Protein AF-A0A8E0RP07-F1 (afdb_monomer)

Solvent-accessible surface area (backbone atoms only — not comparable to full-atom values): 17318 Å² total; per-residue (Å²): 134,83,79,81,79,64,80,89,50,64,39,56,39,34,34,35,39,44,84,48,43,79,48,78,49,79,38,51,42,80,39,36,42,42,57,59,46,51,55,50,31,59,78,57,59,37,78,67,57,87,32,4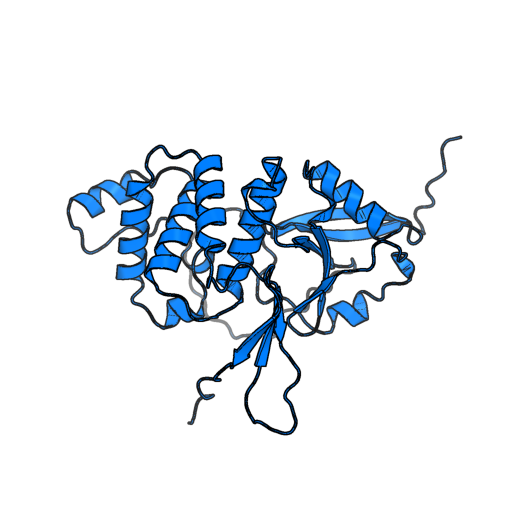3,45,47,22,38,48,37,66,87,26,77,48,71,60,60,47,89,40,39,49,69,77,56,62,56,63,69,43,49,72,46,35,76,76,97,65,80,88,71,54,94,74,90,75,93,76,79,94,73,92,77,94,74,77,94,70,75,79,76,80,81,79,69,95,52,48,70,37,31,46,40,81,67,55,75,71,64,75,91,74,52,83,52,68,44,41,46,51,42,51,37,32,44,37,52,51,34,58,47,64,64,80,65,91,70,62,68,67,58,50,33,53,43,33,18,26,47,42,25,37,76,69,36,62,63,58,67,86,49,50,56,44,57,77,71,64,49,89,74,74,75,87,85,70,68,61,79,81,59,42,26,70,71,57,66,75,75,50,64,64,70,59,52,52,51,54,22,49,55,52,23,52,74,44,58,86,50,51,37,72,57,24,42,51,52,33,43,57,57,46,55,37,91,89,46,87,30,54,50,50,70,37,75,47,82,69,48,100,70,61,101,54,47,40,31,42,32,48,36,77,91,45,81,44,81,42,80,48,81,77,76,73,78,86,81,128

InterPro domains:
  IPR000299 FERM domain [PS50057] (11-287)
  IPR014352 FERM/acyl-CoA-binding protein superfamily [G3DSA:1.20.80.10] (127-243)
  IPR018979 FERM, N-terminal [PF09379] (17-73)
  IPR019748 FERM central domain [PF00373] (132-253)
  IPR019748 FERM central domain [cd14473] (141-243)
  IPR019749 Band 4.1 domain [SM00295] (7-253)
  IPR029071 Ubiquitin-like domain superfamily [SSF54236] (11-128)
  IPR035963 FERM superfamily, second domain [SSF47031] (130-242)
  IPR047145 FERM domain-containing protein 6-like [PTHR13429] (13-281)

Organism: NCBI:txid27845

Mean predicted aligned error: 9.92 Å

Sequence (287 aa):
MVAHRDPSNEYKIRIILPSREQLTLSYQNTSLVEDVFHETCELLNIGDRELFGLAVYSDDSFLFLNPSEKIMRIDFKVLALTGRPRWPCSGLRISLLNSSRTDRNPKSQSTFKFDEPLVYFRLRFYVPIHCLRDHSTKFAYYCQLRTNVLEYNLFCPVELYVQLAALGLQADMGNAPAMCVQPLQQGSEILPVYFNVSAYFPPKLLAEVDLSELVRMTLTSHVALHNMVSQVAVFWYIRTAMKKGSNFNMHLYSLPRLKQPRFAVWLGVTPDGLLVHQVNETAEFVS

Structure (mmCIF, N/CA/C/O backbone):
data_AF-A0A8E0RP07-F1
#
_entry.id   AF-A0A8E0RP07-F1
#
loop_
_atom_site.group_PDB
_atom_site.id
_atom_site.type_symbol
_atom_site.label_atom_id
_atom_site.label_alt_id
_atom_site.label_comp_id
_atom_site.label_asym_id
_atom_site.label_entity_id
_atom_site.label_seq_id
_atom_site.pdbx_PDB_ins_code
_atom_site.Cartn_x
_atom_site.Cartn_y
_atom_site.Cartn_z
_atom_site.occupancy
_atom_site.B_iso_or_equiv
_atom_site.auth_seq_id
_atom_site.auth_comp_id
_atom_site.auth_asym_id
_atom_site.auth_atom_id
_atom_site.pdbx_PDB_model_num
ATOM 1 N N . MET A 1 1 ? -2.204 19.049 40.518 1.00 33.69 1 MET A N 1
ATOM 2 C CA . MET A 1 1 ? -2.301 17.663 41.021 1.00 33.69 1 MET A CA 1
ATOM 3 C C . MET A 1 1 ? -1.644 16.759 39.998 1.00 33.69 1 MET A C 1
ATOM 5 O O . MET A 1 1 ? -2.170 16.617 38.905 1.00 33.69 1 MET A O 1
ATOM 9 N N . VAL A 1 2 ? -0.452 16.253 40.306 1.00 36.00 2 VAL A N 1
ATOM 10 C CA . VAL A 1 2 ? 0.242 15.283 39.454 1.00 36.00 2 VAL A CA 1
ATOM 11 C C . VAL A 1 2 ? -0.463 13.949 39.667 1.00 36.00 2 VAL A C 1
ATOM 13 O O . VAL A 1 2 ? -0.475 13.440 40.785 1.00 36.00 2 VAL A O 1
ATOM 16 N N . ALA A 1 3 ? -1.133 13.436 38.636 1.00 40.84 3 ALA A N 1
ATOM 17 C CA . ALA A 1 3 ? -1.761 12.126 38.700 1.00 40.84 3 ALA A CA 1
ATOM 18 C C . ALA A 1 3 ? -0.664 11.075 38.920 1.00 40.84 3 ALA A C 1
ATOM 20 O O . ALA A 1 3 ? 0.204 10.886 38.066 1.00 40.84 3 ALA A O 1
ATOM 21 N N . HIS A 1 4 ? -0.684 10.426 40.085 1.00 40.62 4 HIS A N 1
ATOM 22 C CA . HIS A 1 4 ? 0.128 9.246 40.350 1.00 40.62 4 HIS A CA 1
ATOM 23 C C . HIS A 1 4 ? -0.234 8.178 39.308 1.00 40.62 4 HIS A C 1
ATOM 25 O O . HIS A 1 4 ? -1.358 7.678 39.293 1.00 40.62 4 HIS A O 1
ATOM 31 N N . ARG A 1 5 ? 0.700 7.861 38.403 1.00 45.50 5 ARG A N 1
ATOM 32 C CA . ARG A 1 5 ? 0.583 6.701 37.513 1.00 45.50 5 ARG A CA 1
ATOM 33 C C . ARG A 1 5 ? 0.828 5.459 38.359 1.00 45.50 5 ARG A C 1
ATOM 35 O O . ARG A 1 5 ? 1.954 5.234 38.789 1.00 45.50 5 ARG A O 1
ATOM 42 N N . ASP A 1 6 ? -0.228 4.702 38.628 1.00 47.47 6 ASP A N 1
ATOM 43 C CA . ASP A 1 6 ? -0.125 3.377 39.229 1.00 47.47 6 ASP A CA 1
ATOM 44 C C . ASP A 1 6 ? 0.445 2.412 38.165 1.00 47.47 6 ASP A C 1
ATOM 46 O O . ASP A 1 6 ? -0.207 2.191 37.139 1.00 47.47 6 ASP A O 1
ATOM 50 N N . PRO A 1 7 ? 1.670 1.879 38.334 1.00 57.09 7 PRO A N 1
ATOM 51 C CA . PRO A 1 7 ? 2.330 1.048 37.323 1.00 57.09 7 PRO A CA 1
ATOM 52 C C . PRO A 1 7 ? 1.644 -0.313 37.117 1.00 57.09 7 PRO A C 1
ATOM 54 O O . PRO A 1 7 ? 1.973 -1.034 36.180 1.00 57.09 7 PRO A O 1
ATOM 57 N N . SER A 1 8 ? 0.678 -0.672 37.968 1.00 59.91 8 SER A N 1
ATOM 58 C CA . SER A 1 8 ? -0.072 -1.930 37.887 1.00 59.91 8 SER A CA 1
ATOM 59 C C . SER A 1 8 ? -1.137 -1.964 36.780 1.00 59.91 8 SER A C 1
ATOM 61 O O . SER A 1 8 ? -1.649 -3.038 36.466 1.00 59.91 8 SER A O 1
ATOM 63 N N . ASN A 1 9 ? -1.451 -0.817 36.164 1.00 67.00 9 ASN A N 1
ATOM 64 C CA . ASN A 1 9 ? -2.538 -0.682 35.188 1.00 67.00 9 ASN A CA 1
ATOM 65 C C . ASN A 1 9 ? -2.073 -0.205 33.795 1.00 67.00 9 ASN A C 1
ATOM 67 O O . ASN A 1 9 ? -2.884 0.240 32.976 1.00 67.00 9 ASN A O 1
ATOM 71 N N . GLU A 1 10 ? -0.762 -0.269 33.548 1.00 80.44 10 GLU A N 1
ATOM 72 C CA . GLU A 1 10 ? -0.129 0.091 32.281 1.00 80.44 10 GLU A CA 1
ATOM 73 C C . GLU A 1 10 ? -0.233 -1.066 31.277 1.00 80.44 10 GLU A C 1
ATOM 75 O O . GLU A 1 10 ? 0.147 -2.205 31.547 1.00 80.44 10 GLU A O 1
ATOM 80 N N . TYR A 1 11 ? -0.758 -0.763 30.096 1.00 84.00 11 TYR A N 1
ATOM 81 C CA . TYR A 1 11 ? -1.022 -1.695 29.016 1.00 84.00 11 TYR A CA 1
ATOM 82 C C . TYR A 1 11 ? -0.236 -1.267 27.778 1.00 84.00 11 TYR A C 1
ATOM 84 O O . TYR A 1 11 ? -0.501 -0.217 27.188 1.00 84.00 11 TYR A O 1
ATOM 92 N N . LYS A 1 12 ? 0.762 -2.067 27.398 1.00 90.00 12 LYS A N 1
ATOM 93 C CA . LYS A 1 12 ? 1.624 -1.795 26.243 1.00 90.00 12 LYS A CA 1
ATOM 94 C C . LYS A 1 12 ? 1.002 -2.346 24.975 1.00 90.00 12 LYS A C 1
ATOM 96 O O . LYS A 1 12 ? 0.665 -3.524 24.922 1.00 90.00 12 LYS A O 1
ATOM 101 N N . ILE A 1 13 ? 0.892 -1.511 23.951 1.00 90.94 13 ILE A N 1
ATOM 102 C CA . ILE A 1 13 ? 0.341 -1.877 22.649 1.00 90.94 13 ILE A CA 1
ATOM 103 C C . ILE A 1 13 ? 1.412 -1.660 21.596 1.00 90.94 13 ILE A C 1
ATOM 105 O O . ILE A 1 13 ? 2.022 -0.593 21.516 1.00 90.94 13 ILE A O 1
ATOM 109 N N . ARG A 1 14 ? 1.609 -2.673 20.758 1.00 92.88 14 ARG A N 1
ATOM 110 C CA . ARG A 1 14 ? 2.478 -2.594 19.594 1.00 92.88 14 ARG A CA 1
ATOM 111 C C . ARG A 1 14 ? 1.662 -2.293 18.354 1.00 92.88 14 ARG A C 1
ATOM 113 O O . ARG A 1 14 ? 0.689 -2.977 18.056 1.00 92.88 14 ARG A O 1
ATOM 120 N N . ILE A 1 15 ? 2.103 -1.295 17.611 1.00 94.88 15 ILE A N 1
ATOM 121 C CA . ILE A 1 15 ? 1.443 -0.760 16.433 1.00 94.88 15 ILE A CA 1
ATOM 122 C C . ILE A 1 15 ? 2.373 -0.979 15.244 1.00 94.88 15 ILE A C 1
ATOM 124 O O . ILE A 1 15 ? 3.496 -0.476 15.216 1.00 94.88 15 ILE A O 1
ATOM 128 N N . ILE A 1 16 ? 1.913 -1.744 14.259 1.00 95.00 16 ILE A N 1
ATOM 129 C CA . ILE A 1 16 ? 2.574 -1.850 12.959 1.00 95.00 16 ILE A CA 1
ATOM 130 C C . ILE A 1 16 ? 2.101 -0.689 12.095 1.00 95.00 16 ILE A C 1
ATOM 132 O O . ILE A 1 16 ? 0.909 -0.564 11.807 1.00 95.00 16 ILE A O 1
ATOM 136 N N . LEU A 1 17 ? 3.041 0.154 11.689 1.00 95.50 17 LEU A N 1
ATOM 137 C CA . LEU A 1 17 ? 2.797 1.313 10.842 1.00 95.50 17 LEU A CA 1
ATOM 138 C C . LEU A 1 17 ? 2.637 0.892 9.371 1.00 95.50 17 LEU A C 1
ATOM 140 O O . LEU A 1 17 ? 3.110 -0.184 8.989 1.00 95.50 17 LEU A O 1
ATOM 144 N N . PRO A 1 18 ? 2.054 1.738 8.498 1.00 92.94 18 PRO A N 1
ATOM 145 C CA . PRO A 1 18 ? 1.975 1.452 7.065 1.00 92.94 18 PRO A CA 1
ATOM 146 C C . PRO A 1 18 ? 3.350 1.176 6.439 1.00 92.94 18 PRO A C 1
ATOM 148 O O . PRO A 1 18 ? 3.468 0.300 5.586 1.00 92.94 18 PRO A O 1
ATOM 151 N N . SER A 1 19 ? 4.401 1.863 6.909 1.00 89.94 19 SER A N 1
ATOM 152 C CA . SER A 1 19 ? 5.805 1.656 6.508 1.00 89.94 19 SER A CA 1
ATOM 153 C C . SER A 1 19 ? 6.381 0.291 6.914 1.00 89.94 19 SER A C 1
ATOM 155 O O . SER A 1 19 ? 7.499 -0.036 6.525 1.00 89.94 19 SER A O 1
ATOM 157 N N . ARG A 1 20 ? 5.629 -0.518 7.677 1.00 87.94 20 ARG A N 1
ATOM 158 C CA . ARG A 1 20 ? 6.046 -1.766 8.347 1.00 87.94 20 ARG A CA 1
ATOM 159 C C . ARG A 1 20 ? 7.022 -1.570 9.507 1.00 87.94 20 ARG A C 1
ATOM 161 O O . ARG A 1 20 ? 7.516 -2.548 10.069 1.00 87.94 20 ARG A O 1
ATOM 168 N N . GLU A 1 21 ? 7.273 -0.327 9.893 1.00 90.88 21 GLU A N 1
ATOM 169 C CA . GLU A 1 21 ? 7.950 -0.008 11.144 1.00 90.88 21 GLU A CA 1
ATOM 170 C C . GLU A 1 21 ? 7.035 -0.299 12.337 1.00 90.88 21 GLU A C 1
ATOM 172 O O . GLU A 1 21 ? 5.814 -0.426 12.200 1.00 90.88 21 GLU A O 1
ATOM 177 N N . GLN A 1 22 ? 7.638 -0.442 13.513 1.00 92.12 22 GLN A N 1
ATOM 178 C CA . GLN A 1 22 ? 6.922 -0.763 14.741 1.00 92.12 22 GLN A CA 1
ATOM 179 C C . GLN A 1 22 ? 7.019 0.400 15.714 1.00 92.12 22 GLN A C 1
ATOM 181 O O . GLN A 1 22 ? 8.098 0.948 15.932 1.00 92.12 22 GLN A O 1
ATOM 186 N N . LEU A 1 23 ? 5.892 0.718 16.332 1.00 93.19 23 LEU A N 1
ATOM 187 C CA . LEU A 1 23 ? 5.775 1.696 17.397 1.00 93.19 23 LEU A CA 1
ATOM 188 C C . LEU A 1 23 ? 5.142 1.003 18.606 1.00 93.19 23 LEU A C 1
ATOM 190 O O . LEU A 1 23 ? 4.099 0.372 18.468 1.00 93.19 23 LEU A O 1
ATOM 194 N N . THR A 1 24 ? 5.758 1.098 19.781 1.00 93.88 24 THR A N 1
ATOM 195 C CA . THR A 1 24 ? 5.176 0.568 21.024 1.00 93.88 24 THR A CA 1
ATOM 196 C C . THR A 1 24 ? 4.830 1.730 21.935 1.00 93.88 24 THR A C 1
ATOM 198 O O . THR A 1 24 ? 5.702 2.532 22.264 1.00 93.88 24 THR A O 1
ATOM 201 N N . LEU A 1 25 ? 3.567 1.804 22.345 1.00 92.94 25 LEU A N 1
ATOM 202 C CA . LEU A 1 25 ? 3.028 2.862 23.195 1.00 92.94 25 LEU A CA 1
ATOM 203 C C . LEU A 1 25 ? 2.386 2.252 24.445 1.00 92.94 25 LEU A C 1
ATOM 205 O O . LEU A 1 25 ? 1.903 1.117 24.422 1.00 92.94 25 LEU A O 1
ATOM 209 N N . SER A 1 26 ? 2.401 3.007 25.540 1.00 92.25 26 SER A N 1
ATOM 210 C CA . SER A 1 26 ? 1.878 2.589 26.842 1.00 92.25 26 SER A CA 1
ATOM 211 C C . SER A 1 26 ? 0.622 3.373 27.195 1.00 92.25 26 SER A C 1
ATOM 213 O O . SER A 1 26 ? 0.659 4.600 27.268 1.00 92.25 26 SER A O 1
ATOM 215 N N . TYR A 1 27 ? -0.460 2.663 27.503 1.00 90.31 27 TYR A N 1
ATOM 216 C CA . TYR A 1 27 ? -1.757 3.248 27.842 1.00 90.31 27 TYR A CA 1
ATOM 217 C C . TYR A 1 27 ? -2.301 2.717 29.157 1.00 90.31 27 TYR A C 1
ATOM 219 O O . TYR A 1 27 ? -1.818 1.726 29.695 1.00 90.31 27 TYR A O 1
ATOM 227 N N . GLN A 1 28 ? -3.342 3.358 29.677 1.00 88.31 28 GLN A N 1
ATOM 228 C CA . GLN A 1 28 ? -4.154 2.74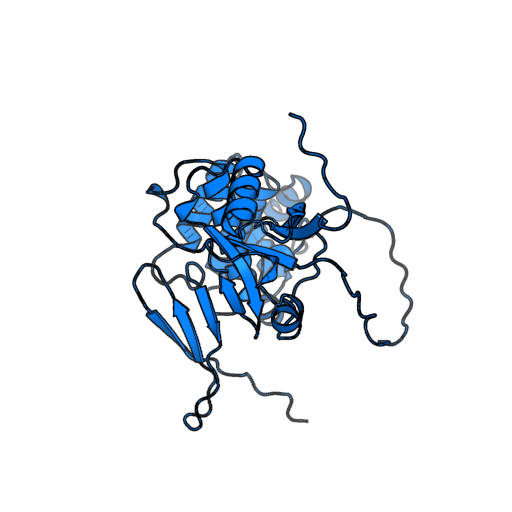3 30.721 1.00 88.31 28 GLN A CA 1
ATOM 229 C C . GLN A 1 28 ? -5.099 1.730 30.074 1.00 88.31 28 GLN A C 1
ATOM 231 O O . GLN A 1 28 ? -5.586 1.942 28.965 1.00 88.31 28 GLN A O 1
ATOM 236 N N . ASN A 1 29 ? -5.426 0.644 30.770 1.00 83.50 29 ASN A N 1
ATOM 237 C CA . ASN A 1 29 ? -6.387 -0.339 30.252 1.00 83.50 29 ASN A CA 1
ATOM 238 C C . ASN A 1 29 ? -7.792 0.255 29.972 1.00 83.50 29 ASN A C 1
ATOM 240 O O . ASN A 1 29 ? -8.546 -0.277 29.155 1.00 83.50 29 ASN A O 1
ATOM 244 N N . THR A 1 30 ? -8.135 1.371 30.621 1.00 88.38 30 THR A N 1
ATOM 245 C CA . THR A 1 30 ? -9.380 2.126 30.436 1.00 88.38 30 THR A CA 1
ATOM 246 C C . THR A 1 30 ? -9.367 3.078 29.245 1.00 88.38 30 THR A C 1
ATOM 248 O O . THR A 1 30 ? -10.436 3.598 28.920 1.00 88.38 30 THR A O 1
ATOM 251 N N . SER A 1 31 ? -8.205 3.329 28.631 1.00 93.19 31 SER A N 1
ATOM 252 C CA . SER A 1 31 ? -8.085 4.195 27.455 1.00 93.19 31 SER A CA 1
ATOM 253 C C . SER A 1 31 ? -8.880 3.632 26.276 1.00 93.19 31 SER A C 1
ATOM 255 O O . SER A 1 31 ? -9.111 2.419 26.172 1.00 93.19 31 SER A O 1
ATOM 257 N N . LEU A 1 32 ? -9.335 4.528 25.407 1.00 95.12 32 LEU A N 1
ATOM 258 C CA . LEU A 1 32 ? -10.077 4.184 24.203 1.00 95.12 32 LEU A CA 1
ATOM 259 C C . LEU A 1 32 ? -9.118 3.822 23.070 1.00 95.12 32 LEU A C 1
ATOM 261 O O . LEU A 1 32 ? -7.972 4.270 23.029 1.00 95.12 32 LEU A O 1
ATOM 265 N N . VAL A 1 33 ? -9.604 3.040 22.109 1.00 95.19 33 VAL A N 1
ATOM 266 C CA . VAL A 1 33 ? -8.883 2.789 20.851 1.00 95.19 33 VAL A CA 1
ATOM 267 C C . VAL A 1 33 ? -8.590 4.100 20.117 1.00 95.19 33 VAL A C 1
ATOM 269 O O . VAL A 1 33 ? -7.522 4.248 19.526 1.00 95.19 33 VAL A O 1
ATOM 272 N N . GLU A 1 34 ? -9.520 5.054 20.169 1.00 96.31 34 GLU A N 1
ATOM 273 C CA . GLU A 1 34 ? -9.362 6.383 19.575 1.00 96.31 34 GLU A CA 1
ATOM 274 C C . GLU A 1 34 ? -8.182 7.167 20.167 1.00 96.31 34 GLU A C 1
ATOM 276 O O . GLU A 1 34 ? -7.469 7.830 19.417 1.00 96.31 34 GLU A O 1
ATOM 281 N N . ASP A 1 35 ? -7.908 7.031 21.469 1.00 95.81 35 ASP A N 1
ATOM 282 C CA . ASP A 1 35 ? -6.773 7.700 22.119 1.00 95.81 35 ASP A CA 1
ATOM 283 C C . ASP A 1 35 ? -5.443 7.200 21.532 1.00 95.81 35 ASP A C 1
ATOM 285 O O . ASP A 1 35 ? -4.589 7.990 21.125 1.00 95.81 35 ASP A O 1
ATOM 289 N N . VAL A 1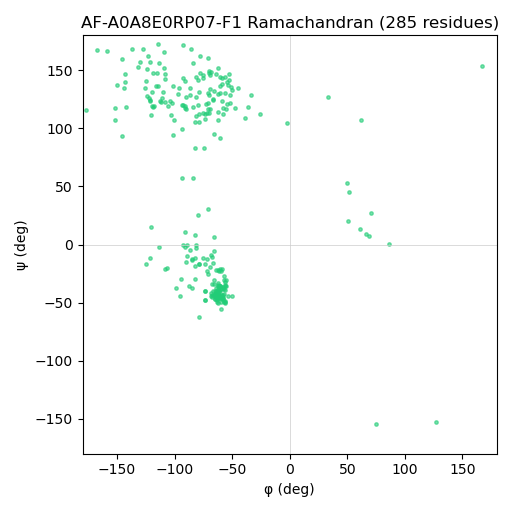 36 ? -5.309 5.872 21.410 1.00 95.56 36 VAL A N 1
ATOM 290 C CA . VAL A 1 36 ? -4.141 5.212 20.801 1.00 95.56 36 VAL A CA 1
ATOM 291 C C . VAL A 1 36 ? -3.965 5.653 19.351 1.00 95.56 36 VAL A C 1
ATOM 293 O O . VAL A 1 36 ? -2.857 5.924 18.881 1.00 95.56 36 VAL A O 1
ATOM 296 N N . PHE A 1 37 ? -5.077 5.722 18.624 1.00 97.19 37 PHE A N 1
ATOM 297 C CA . PHE A 1 37 ? -5.093 6.121 17.228 1.00 97.19 37 PHE A CA 1
ATOM 298 C C . PHE A 1 37 ? -4.659 7.581 17.038 1.00 97.19 37 PHE A C 1
ATOM 300 O O . PHE A 1 37 ? -3.809 7.853 16.191 1.00 97.19 37 PHE A O 1
ATOM 307 N N . HIS A 1 38 ? -5.189 8.509 17.837 1.00 97.19 38 HIS A N 1
ATOM 308 C CA . HIS A 1 38 ? -4.863 9.930 17.745 1.00 97.19 38 HIS A CA 1
ATOM 309 C C . HIS A 1 38 ? -3.400 10.222 18.065 1.00 97.19 38 HIS A C 1
ATOM 311 O O . HIS A 1 38 ? -2.759 10.937 17.294 1.00 97.19 38 HIS A O 1
ATOM 317 N N . GLU A 1 39 ? -2.849 9.623 19.122 1.00 96.94 39 GLU A N 1
ATOM 318 C CA . GLU A 1 39 ? -1.424 9.767 19.438 1.00 96.94 39 GLU A CA 1
ATOM 319 C C . GLU A 1 39 ? -0.549 9.211 18.306 1.00 96.94 39 GLU A C 1
ATOM 321 O O . GLU A 1 39 ? 0.428 9.839 17.899 1.00 96.94 39 GLU A O 1
ATOM 326 N N . THR A 1 40 ? -0.944 8.081 17.709 1.00 96.75 40 THR A N 1
ATOM 327 C CA . THR A 1 40 ? -0.242 7.532 16.539 1.00 96.75 40 THR A CA 1
ATOM 328 C C . THR A 1 40 ? -0.282 8.500 15.351 1.00 96.75 40 THR A C 1
ATOM 330 O O . THR A 1 40 ? 0.749 8.742 14.728 1.00 96.75 40 THR A O 1
ATOM 333 N N . CYS A 1 41 ? -1.436 9.100 15.036 1.00 97.06 41 CYS A N 1
ATOM 334 C CA . CYS A 1 41 ? -1.544 10.105 13.972 1.00 97.06 41 CYS A CA 1
ATOM 335 C C . CYS A 1 41 ? -0.656 11.330 14.223 1.00 97.06 41 CYS A C 1
ATOM 337 O O . CYS A 1 41 ? -0.080 11.861 13.275 1.00 97.06 41 CYS A O 1
ATOM 339 N N . GLU A 1 42 ? -0.538 11.775 15.473 1.00 96.81 42 GLU A N 1
ATOM 340 C CA . GLU A 1 42 ? 0.306 12.911 15.856 1.00 96.81 42 GLU A CA 1
ATOM 341 C C . GLU A 1 42 ? 1.790 12.598 15.678 1.00 96.81 42 GLU A C 1
ATOM 343 O O . GLU A 1 42 ? 2.505 13.377 15.049 1.00 96.81 42 GLU A O 1
ATOM 348 N N . LEU A 1 43 ? 2.234 11.421 16.126 1.00 96.44 43 LEU A N 1
ATOM 349 C CA . LEU A 1 43 ? 3.612 10.955 15.946 1.00 96.44 43 LEU A CA 1
ATOM 350 C C . LEU A 1 43 ? 3.986 10.781 14.467 1.00 96.44 43 LEU A C 1
ATOM 352 O O . LEU A 1 43 ? 5.131 11.019 14.087 1.00 96.44 43 LEU A O 1
ATOM 356 N N . LEU A 1 44 ? 3.023 10.397 13.624 1.00 95.12 44 LEU A N 1
ATOM 357 C CA . LEU A 1 44 ? 3.205 10.268 12.175 1.00 95.12 44 LEU A CA 1
ATOM 358 C C . LEU A 1 44 ? 2.970 11.574 11.405 1.00 95.12 44 LEU A C 1
ATOM 360 O O . LEU A 1 44 ? 3.162 11.596 10.189 1.00 95.12 44 LEU A O 1
ATOM 364 N N . ASN A 1 45 ? 2.539 12.647 12.075 1.00 96.31 45 ASN A N 1
ATOM 365 C CA . ASN A 1 45 ? 2.149 13.914 11.457 1.00 96.31 45 ASN A CA 1
ATOM 366 C C . ASN A 1 45 ? 1.117 13.734 10.318 1.00 96.31 45 ASN A C 1
ATOM 368 O O . ASN A 1 45 ? 1.284 14.284 9.228 1.00 96.31 45 ASN A O 1
ATOM 372 N N . ILE A 1 46 ? 0.085 12.914 10.553 1.00 96.38 46 ILE A N 1
ATOM 373 C CA . ILE A 1 46 ? -1.023 12.646 9.620 1.00 96.38 46 ILE A CA 1
ATOM 374 C C . ILE A 1 46 ? -2.189 13.590 9.932 1.00 96.38 46 ILE A C 1
ATOM 376 O O . ILE A 1 46 ? -2.743 13.565 11.035 1.00 96.38 46 ILE A O 1
ATOM 380 N N . GLY A 1 47 ? -2.579 14.407 8.948 1.00 94.56 47 GLY A N 1
ATOM 381 C CA . GLY A 1 47 ? -3.690 15.355 9.074 1.00 94.56 47 GLY A CA 1
ATOM 382 C C . GLY A 1 47 ? -5.056 14.762 8.719 1.00 94.56 47 GLY A C 1
ATOM 383 O O . GLY A 1 47 ? -6.051 15.091 9.363 1.00 94.56 47 GLY A O 1
ATOM 384 N N . ASP A 1 48 ? -5.103 13.870 7.729 1.00 95.94 48 ASP A N 1
ATOM 385 C CA . ASP A 1 48 ? -6.324 13.217 7.228 1.00 95.94 48 ASP A CA 1
ATOM 386 C C . ASP A 1 48 ? -6.700 11.990 8.082 1.00 95.94 48 ASP A C 1
ATOM 388 O O . ASP A 1 48 ? -6.757 10.854 7.601 1.00 95.94 48 ASP A O 1
ATOM 392 N N . ARG A 1 49 ? -6.887 12.204 9.392 1.00 95.81 49 ARG A N 1
ATOM 393 C CA . ARG A 1 49 ? -7.088 11.140 10.397 1.00 95.81 49 ARG A CA 1
ATOM 394 C C . ARG A 1 49 ? -8.284 10.249 10.059 1.00 95.81 49 ARG A C 1
ATOM 396 O O . ARG A 1 49 ? -8.215 9.036 10.217 1.00 95.81 49 ARG A O 1
ATOM 403 N N . GLU A 1 50 ? -9.358 10.827 9.539 1.00 95.12 50 GLU A N 1
ATOM 404 C CA . GLU A 1 50 ? -10.595 10.134 9.181 1.00 95.12 50 GLU A CA 1
ATOM 405 C C . GLU A 1 50 ? -10.402 9.016 8.152 1.00 95.12 50 GLU A C 1
ATOM 407 O O . GLU A 1 50 ? -11.232 8.113 8.079 1.00 95.12 50 GLU A O 1
ATOM 412 N N . LEU A 1 51 ? -9.315 9.047 7.374 1.00 96.56 51 LEU A N 1
ATOM 413 C CA . LEU A 1 51 ? -9.021 8.037 6.362 1.00 96.56 51 LEU A CA 1
ATOM 414 C C . LEU A 1 51 ? -8.432 6.755 6.947 1.00 96.56 51 LEU A C 1
ATOM 416 O O . LEU A 1 51 ? -8.420 5.741 6.251 1.00 96.56 51 LEU A O 1
ATOM 420 N N . PHE A 1 52 ? -7.939 6.772 8.183 1.00 97.56 52 PHE A N 1
ATOM 421 C CA . PHE A 1 52 ? -7.192 5.671 8.789 1.00 97.56 52 PHE A CA 1
ATOM 422 C C . PHE A 1 52 ? -7.942 5.046 9.968 1.00 97.56 52 PHE A C 1
ATOM 424 O O . PHE A 1 52 ? -8.993 5.507 10.407 1.00 97.56 52 PHE A O 1
ATOM 431 N N . GLY A 1 53 ? -7.405 3.940 10.469 1.00 97.25 53 GLY A N 1
ATOM 432 C CA . GLY A 1 53 ? -7.870 3.316 11.696 1.00 97.25 53 GLY A CA 1
ATOM 433 C C . GLY A 1 53 ? -6.900 2.258 12.198 1.00 97.25 53 GLY A C 1
ATOM 434 O O . GLY A 1 53 ? -5.994 1.823 11.482 1.00 97.25 53 GLY A O 1
ATOM 435 N N . LEU A 1 54 ? -7.117 1.823 13.436 1.00 96.69 54 LEU A N 1
ATOM 436 C CA . LEU A 1 54 ? -6.428 0.669 14.000 1.00 96.69 54 LEU A CA 1
ATOM 437 C C . LEU A 1 54 ? -7.188 -0.605 13.645 1.00 96.69 54 LEU A C 1
ATOM 439 O O . LEU A 1 54 ? -8.411 -0.664 13.762 1.00 96.69 54 LEU A O 1
ATOM 443 N N . ALA A 1 55 ? -6.458 -1.624 13.216 1.00 94.19 55 ALA A N 1
ATOM 444 C CA . ALA A 1 55 ? -7.001 -2.922 12.863 1.00 94.19 55 ALA A CA 1
ATOM 445 C C . ALA A 1 55 ? -6.237 -4.052 13.549 1.00 94.19 55 ALA A C 1
ATOM 447 O O . ALA A 1 55 ? -5.066 -3.918 13.897 1.00 94.19 55 ALA A O 1
ATOM 448 N N . VAL A 1 56 ? -6.895 -5.192 13.692 1.00 90.75 56 VAL A N 1
ATOM 449 C CA . VAL A 1 56 ? -6.272 -6.467 14.055 1.00 90.75 56 VAL A CA 1
ATOM 450 C C . VAL A 1 56 ? -6.286 -7.387 12.845 1.00 90.75 56 VAL A C 1
ATOM 452 O O . VAL A 1 56 ? -7.148 -7.259 11.974 1.00 90.75 56 VAL A O 1
ATOM 455 N N . TYR A 1 57 ? -5.323 -8.297 12.773 1.00 85.44 57 TYR A N 1
ATOM 456 C CA . TYR A 1 57 ? -5.304 -9.322 11.738 1.00 85.44 57 TYR A CA 1
ATOM 457 C C . TYR A 1 57 ? -6.003 -10.581 12.254 1.00 85.44 57 TYR A C 1
ATOM 459 O O . TYR A 1 57 ? -5.560 -11.130 13.255 1.00 85.44 57 TYR A O 1
ATOM 467 N N . SER A 1 58 ? -7.073 -11.009 11.583 1.00 81.06 58 SER A N 1
ATOM 468 C CA . SER A 1 58 ? -7.903 -12.170 11.929 1.00 81.06 58 SER A CA 1
ATOM 469 C C . SER A 1 58 ? -8.380 -12.857 10.651 1.00 81.06 58 SER A C 1
ATOM 471 O O . SER A 1 58 ? -8.843 -12.178 9.733 1.00 81.06 58 SER A O 1
ATOM 473 N N . ASP A 1 59 ? -8.299 -14.187 10.593 1.00 71.94 59 ASP A N 1
ATOM 474 C CA . ASP A 1 59 ? -8.841 -15.021 9.508 1.00 71.94 59 ASP A CA 1
ATOM 475 C C . ASP A 1 59 ? -8.425 -14.534 8.110 1.00 71.94 59 ASP A C 1
ATOM 477 O O . ASP A 1 59 ? -9.249 -14.257 7.239 1.00 71.94 59 ASP A O 1
ATOM 481 N N . ASP A 1 60 ? -7.116 -14.356 7.923 1.00 74.50 60 ASP A N 1
ATOM 482 C CA . ASP A 1 60 ? -6.493 -13.847 6.696 1.00 74.50 60 ASP A CA 1
ATOM 483 C C . ASP A 1 60 ? -6.902 -12.418 6.272 1.00 74.50 60 ASP A C 1
ATOM 485 O O . ASP A 1 60 ? -6.584 -11.981 5.163 1.00 74.50 60 ASP A O 1
ATOM 489 N N . SER A 1 61 ? -7.557 -11.647 7.144 1.00 80.94 61 SER A N 1
ATOM 490 C CA . SER A 1 61 ? -8.037 -10.295 6.842 1.00 80.94 61 SER A CA 1
ATOM 491 C C . SER A 1 61 ? -7.789 -9.298 7.979 1.00 80.94 61 SER A C 1
ATOM 493 O O . SER A 1 61 ? -7.412 -9.662 9.090 1.00 80.94 61 SER A O 1
ATOM 495 N N . PHE A 1 62 ? -7.971 -8.005 7.696 1.00 87.94 62 PHE A N 1
ATOM 496 C CA . PHE A 1 62 ? -7.840 -6.948 8.700 1.00 87.94 62 PHE A CA 1
ATOM 497 C C . PHE A 1 62 ? -9.210 -6.441 9.146 1.00 87.94 62 PHE A C 1
ATOM 499 O O . PHE A 1 62 ? -9.993 -5.945 8.333 1.00 87.94 62 PHE A O 1
ATOM 506 N N . LEU A 1 63 ? -9.467 -6.506 10.450 1.00 89.12 63 LEU A N 1
ATOM 507 C CA . LEU A 1 63 ? -10.691 -6.018 11.077 1.00 89.12 63 LEU A CA 1
ATOM 508 C C . LEU A 1 63 ? -10.400 -4.724 11.830 1.00 89.12 63 LEU A C 1
ATOM 510 O O . LEU A 1 63 ? -9.584 -4.704 12.750 1.00 89.12 63 LEU A O 1
ATOM 514 N N . PHE A 1 64 ? -11.066 -3.639 11.435 1.00 93.12 64 PHE A N 1
ATOM 515 C CA . PHE A 1 64 ? -10.923 -2.349 12.102 1.00 93.12 64 PHE A CA 1
ATOM 516 C C . PHE A 1 64 ? -11.578 -2.373 13.481 1.00 93.12 64 PHE A C 1
ATOM 518 O O . PHE A 1 64 ? -12.736 -2.763 13.631 1.00 93.12 64 PHE A O 1
ATOM 525 N N . LEU A 1 65 ? -10.829 -1.919 14.480 1.00 93.81 65 LEU A N 1
ATOM 526 C CA . LEU A 1 65 ? -11.302 -1.755 15.843 1.00 93.81 65 LEU A CA 1
ATOM 527 C C . LEU A 1 65 ? -12.297 -0.592 15.918 1.00 93.81 65 LEU A C 1
ATOM 529 O O . LEU A 1 65 ? -12.185 0.400 15.191 1.00 93.81 65 LEU A O 1
ATOM 533 N N . ASN A 1 66 ? -13.275 -0.712 16.815 1.00 93.81 66 ASN A N 1
ATOM 534 C CA . ASN A 1 66 ? -14.212 0.367 17.099 1.00 93.81 66 ASN A CA 1
ATOM 535 C C . ASN A 1 66 ? -13.492 1.472 17.904 1.00 93.81 66 ASN A C 1
ATOM 537 O O . ASN A 1 66 ? -13.020 1.169 19.001 1.00 93.81 66 ASN A O 1
ATOM 541 N N . PRO A 1 67 ? -13.418 2.728 17.414 1.00 94.81 67 PRO A N 1
ATOM 542 C CA . PRO A 1 67 ? -12.720 3.816 18.109 1.00 94.81 67 PRO A CA 1
ATOM 543 C C . PRO A 1 67 ? -13.228 4.059 19.536 1.00 94.81 67 PRO A C 1
ATOM 545 O O . PRO A 1 67 ? -12.438 4.329 20.437 1.00 94.81 67 PRO A O 1
ATOM 548 N N . SER A 1 68 ? -14.535 3.884 19.761 1.00 93.69 68 SER A N 1
ATOM 549 C CA . SER A 1 68 ? -15.176 4.104 21.064 1.00 93.69 68 SER A CA 1
ATOM 550 C C . SER A 1 68 ? -15.035 2.929 22.041 1.00 93.69 68 SER A C 1
ATOM 552 O O . SER A 1 68 ? -15.569 2.991 23.150 1.00 93.69 68 SER A O 1
ATOM 554 N N . GLU A 1 69 ? -14.370 1.839 21.651 1.00 93.50 69 GLU A N 1
ATOM 555 C CA . GLU A 1 69 ? -14.161 0.689 22.530 1.00 93.50 69 GLU A CA 1
ATOM 556 C C . GLU A 1 69 ? -12.977 0.928 23.471 1.00 93.50 69 GLU A C 1
ATOM 558 O O . GLU A 1 69 ? -11.967 1.529 23.098 1.00 93.50 69 GLU A O 1
ATOM 563 N N . LYS A 1 70 ? -13.086 0.427 24.705 1.00 90.25 70 LYS A N 1
ATOM 564 C CA . LYS A 1 70 ? -11.971 0.452 25.658 1.00 90.25 70 LYS A CA 1
ATOM 565 C C . LYS A 1 70 ? -10.997 -0.673 25.355 1.00 90.25 70 LYS A C 1
ATOM 567 O O . LYS A 1 70 ? -11.417 -1.803 25.114 1.00 90.25 70 LYS A O 1
ATOM 572 N N . ILE A 1 71 ? -9.706 -0.400 25.499 1.00 88.81 71 ILE A N 1
ATOM 573 C CA . ILE A 1 71 ? -8.632 -1.374 25.268 1.00 88.81 71 ILE A CA 1
ATOM 574 C C . ILE A 1 71 ? -8.852 -2.658 26.084 1.00 88.81 71 ILE A C 1
ATOM 576 O O . ILE A 1 71 ? -8.765 -3.752 25.536 1.00 88.81 71 ILE A O 1
ATOM 580 N N . MET A 1 72 ? -9.228 -2.545 27.364 1.00 85.44 72 MET A N 1
ATOM 581 C CA . MET A 1 72 ? -9.492 -3.703 28.233 1.00 85.44 72 MET A CA 1
ATOM 582 C C . MET A 1 72 ? -10.622 -4.631 27.761 1.00 85.44 72 MET A C 1
ATOM 584 O O . MET A 1 72 ? -10.706 -5.763 28.229 1.00 85.44 72 MET A O 1
ATOM 588 N N . ARG A 1 73 ? -11.534 -4.152 26.902 1.00 86.69 73 ARG A N 1
ATOM 589 C CA . ARG A 1 73 ? -12.673 -4.940 26.400 1.00 86.69 73 ARG A CA 1
ATOM 590 C C . ARG A 1 73 ? -12.325 -5.717 25.133 1.00 86.69 73 ARG A C 1
ATOM 592 O O . ARG A 1 73 ? -13.109 -6.563 24.714 1.00 86.69 73 ARG A O 1
ATOM 599 N N . ILE A 1 74 ? -11.165 -5.448 24.541 1.00 84.81 74 ILE A N 1
ATOM 600 C CA . ILE A 1 74 ? -10.699 -6.118 23.334 1.00 84.81 74 ILE A CA 1
ATOM 601 C C . ILE A 1 74 ? -9.901 -7.351 23.740 1.00 84.81 74 ILE A C 1
ATOM 603 O O . ILE A 1 74 ? -8.835 -7.256 24.349 1.00 84.81 74 ILE A O 1
ATOM 607 N N . ASP A 1 75 ? -10.395 -8.526 23.357 1.00 82.12 75 ASP A N 1
ATOM 608 C CA . ASP A 1 75 ? -9.634 -9.761 23.508 1.00 82.12 75 ASP A CA 1
ATOM 609 C C . ASP A 1 75 ? -8.649 -9.925 22.342 1.00 82.12 75 ASP A C 1
ATOM 611 O O . ASP A 1 75 ? -8.903 -10.604 21.344 1.00 82.12 75 ASP A O 1
ATOM 615 N N . PHE A 1 76 ? -7.489 -9.279 22.472 1.00 79.75 76 PHE A N 1
ATOM 616 C CA . PHE A 1 76 ? -6.414 -9.377 21.486 1.00 79.75 76 PHE A CA 1
ATOM 617 C C . PHE A 1 76 ? -5.854 -10.795 21.339 1.00 79.75 76 PHE A C 1
ATOM 619 O O . PHE A 1 76 ? -5.266 -11.099 20.306 1.00 79.75 76 PHE A O 1
ATOM 626 N N . LYS A 1 77 ? -6.020 -11.674 22.338 1.00 73.19 77 LYS A N 1
ATOM 627 C CA . LYS A 1 77 ? -5.550 -13.061 22.235 1.00 73.19 77 LYS A CA 1
ATOM 628 C C . LYS A 1 77 ? -6.447 -13.844 21.294 1.00 73.19 77 LYS A C 1
ATOM 630 O O . LYS A 1 77 ? -5.930 -14.493 20.395 1.00 73.19 77 LYS A O 1
ATOM 635 N N . VAL A 1 78 ? -7.763 -13.743 21.459 1.00 68.62 78 VAL A N 1
ATOM 636 C CA . VAL A 1 78 ? -8.724 -14.376 20.543 1.00 68.62 78 VAL A CA 1
ATOM 637 C C . VAL A 1 78 ? -8.517 -13.867 19.119 1.00 68.62 78 VAL A C 1
ATOM 639 O O . VAL A 1 78 ? -8.420 -14.672 18.199 1.00 68.62 78 VAL A O 1
ATOM 642 N N . LEU A 1 79 ? -8.347 -12.554 18.951 1.00 66.38 79 LEU A N 1
ATOM 643 C CA . LEU A 1 79 ? -8.165 -11.934 17.637 1.00 66.38 79 LEU A CA 1
ATOM 644 C C . LEU A 1 79 ? -6.804 -12.241 16.988 1.00 66.38 79 LEU A C 1
ATOM 646 O O . LEU A 1 79 ? -6.709 -12.205 15.773 1.00 66.38 79 LEU A O 1
ATOM 650 N N . ALA A 1 80 ? -5.755 -12.541 17.763 1.00 59.59 80 ALA A N 1
ATOM 651 C CA . ALA A 1 80 ? -4.434 -12.898 17.230 1.00 59.59 80 ALA A CA 1
ATOM 652 C C . ALA A 1 80 ? -4.251 -14.409 16.984 1.00 59.59 80 ALA A C 1
ATOM 654 O O . ALA A 1 80 ? -3.291 -14.819 16.327 1.00 59.59 80 ALA A O 1
ATOM 655 N N . LEU A 1 81 ? -5.128 -15.255 17.536 1.00 51.22 81 LEU A N 1
ATOM 656 C CA . LEU A 1 81 ? -5.103 -16.709 17.332 1.00 51.22 81 LEU A CA 1
ATOM 657 C C . LEU A 1 81 ? -5.697 -17.130 15.981 1.00 51.22 81 LEU A C 1
ATOM 659 O O . LEU A 1 81 ? -5.443 -18.243 15.529 1.00 51.22 81 LEU A O 1
ATOM 663 N N . THR A 1 82 ? -6.449 -16.247 15.331 1.00 50.78 82 THR A N 1
ATOM 664 C CA . THR A 1 82 ? -7.162 -16.495 14.071 1.00 50.78 82 THR A CA 1
ATOM 665 C C . THR A 1 82 ? -6.326 -16.196 12.822 1.00 50.78 82 THR A C 1
ATOM 667 O O . THR A 1 82 ? -6.786 -16.408 11.706 1.00 50.78 82 THR A O 1
ATOM 670 N N . GLY A 1 83 ? -5.072 -15.752 12.958 1.00 48.66 83 GLY A N 1
ATOM 671 C CA . GLY A 1 83 ? -4.148 -15.644 11.827 1.00 48.66 83 GLY A CA 1
ATOM 672 C C . GLY A 1 83 ? -2.894 -14.830 12.138 1.00 48.66 83 GLY A C 1
ATOM 673 O O . GLY A 1 83 ? -2.908 -13.935 12.977 1.00 48.66 83 GLY A O 1
ATOM 674 N N . ARG A 1 84 ? -1.789 -15.110 11.436 1.00 53.19 84 ARG A N 1
ATOM 675 C CA . ARG A 1 84 ? -0.626 -14.207 11.360 1.00 53.19 84 ARG A CA 1
ATOM 676 C C . ARG A 1 84 ? -0.451 -13.744 9.916 1.00 53.19 84 ARG A C 1
ATOM 678 O O . ARG A 1 84 ? -0.528 -14.589 9.024 1.00 53.19 84 ARG A O 1
ATOM 685 N N . PRO A 1 85 ? -0.181 -12.453 9.663 1.00 50.03 85 PRO A N 1
ATOM 686 C CA . PRO A 1 85 ? 0.060 -12.003 8.302 1.00 50.03 85 PRO A CA 1
ATOM 687 C C . PRO A 1 85 ? 1.319 -12.669 7.746 1.00 50.03 85 PRO A C 1
ATOM 689 O O . PRO A 1 85 ? 2.271 -12.933 8.479 1.00 50.03 85 PRO A O 1
ATOM 692 N N . ARG A 1 86 ? 1.330 -12.931 6.435 1.00 47.12 86 ARG A N 1
ATOM 693 C CA . ARG A 1 86 ? 2.354 -13.734 5.736 1.00 47.12 86 ARG A CA 1
ATOM 694 C C . ARG A 1 86 ? 3.771 -13.129 5.704 1.00 47.12 86 ARG A C 1
ATOM 696 O O . ARG A 1 86 ? 4.646 -13.688 5.050 1.00 47.12 86 ARG A O 1
ATOM 703 N N . TRP A 1 87 ? 4.032 -12.018 6.392 1.00 48.62 87 TRP A N 1
ATOM 704 C CA . TRP A 1 87 ? 5.310 -11.301 6.331 1.00 48.62 87 TRP A CA 1
ATOM 705 C C . TRP A 1 87 ? 6.134 -11.459 7.614 1.00 48.62 87 TRP A C 1
ATOM 707 O O . TRP A 1 87 ? 5.569 -11.461 8.709 1.00 48.62 87 TRP A O 1
ATOM 717 N N . PRO A 1 88 ? 7.476 -11.484 7.521 1.00 34.16 88 PRO A N 1
ATOM 718 C CA . PRO A 1 88 ? 8.335 -11.271 8.678 1.00 34.16 88 PRO A CA 1
ATOM 719 C C . PRO A 1 88 ? 8.179 -9.824 9.162 1.00 34.16 88 PRO A C 1
ATOM 721 O O . PRO A 1 88 ? 8.394 -8.889 8.393 1.00 34.16 88 PRO A O 1
ATOM 724 N N . CYS A 1 89 ? 7.853 -9.613 10.439 1.00 34.41 89 CYS A N 1
ATOM 725 C CA . CYS A 1 89 ? 7.743 -8.281 11.054 1.00 34.41 89 CYS A CA 1
ATOM 726 C C . CYS A 1 89 ? 9.106 -7.567 11.248 1.00 34.41 89 CYS A C 1
ATOM 728 O O . CYS A 1 89 ? 9.272 -6.797 12.192 1.00 34.41 89 CYS A O 1
ATOM 730 N N . SER A 1 90 ? 10.093 -7.821 10.388 1.00 36.50 90 SER A N 1
ATOM 731 C CA . SER A 1 90 ? 11.432 -7.229 10.436 1.00 36.50 90 SER A CA 1
ATOM 732 C C . SER A 1 90 ? 11.526 -6.105 9.404 1.00 36.50 90 SER A C 1
ATOM 734 O O . SER A 1 90 ? 11.796 -6.345 8.229 1.00 36.50 90 SER A O 1
ATOM 736 N N . GLY A 1 91 ? 11.269 -4.875 9.850 1.00 32.12 91 GLY A N 1
ATOM 737 C CA . GLY A 1 91 ? 11.551 -3.670 9.077 1.00 32.12 91 GLY A CA 1
ATOM 738 C C . GLY A 1 91 ? 13.047 -3.541 8.762 1.00 32.12 91 GLY A C 1
ATOM 739 O O . GLY A 1 91 ? 13.910 -3.929 9.547 1.00 32.12 91 GLY A O 1
ATOM 740 N N . LEU A 1 92 ? 13.321 -3.016 7.574 1.00 36.41 92 LEU A N 1
ATOM 741 C CA . LEU A 1 92 ? 14.617 -2.746 6.952 1.00 36.41 92 LEU A CA 1
ATOM 742 C C . LEU A 1 92 ? 15.715 -2.220 7.911 1.00 36.41 92 LEU A C 1
ATOM 744 O O . LEU A 1 92 ? 15.730 -1.045 8.266 1.00 36.41 92 LEU A O 1
ATOM 748 N N . ARG A 1 93 ? 16.721 -3.057 8.213 1.00 32.53 93 ARG A N 1
ATOM 749 C CA . ARG A 1 93 ? 18.132 -2.649 8.374 1.00 32.53 93 ARG A CA 1
ATOM 750 C C . ARG A 1 93 ? 19.072 -3.727 7.825 1.00 32.53 93 ARG A C 1
ATOM 752 O O . ARG A 1 93 ? 18.844 -4.920 7.983 1.00 32.53 93 ARG A O 1
ATOM 759 N N . ILE A 1 94 ? 20.115 -3.245 7.156 1.00 38.03 94 ILE A N 1
ATOM 760 C CA . ILE A 1 94 ? 21.193 -3.962 6.468 1.00 38.03 94 ILE A CA 1
ATOM 761 C C . ILE A 1 94 ? 21.968 -4.887 7.418 1.00 38.03 94 ILE A C 1
ATOM 763 O O . ILE A 1 94 ? 22.415 -4.447 8.474 1.00 38.03 94 ILE A O 1
ATOM 767 N N . SER A 1 95 ? 22.285 -6.094 6.951 1.00 25.81 95 SER A N 1
ATOM 768 C CA . SER A 1 95 ? 23.613 -6.681 7.159 1.00 25.81 95 SER A CA 1
ATOM 769 C C . SER A 1 95 ? 24.007 -7.527 5.946 1.00 25.81 95 SER A C 1
ATOM 771 O O . SER A 1 95 ? 23.710 -8.712 5.830 1.00 25.81 95 SER A O 1
ATOM 773 N N . LEU A 1 96 ? 24.719 -6.883 5.018 1.00 35.94 96 LEU A N 1
ATOM 774 C CA . LEU A 1 96 ? 25.759 -7.565 4.256 1.00 35.94 96 LEU A CA 1
ATOM 775 C C . LEU A 1 96 ? 26.728 -8.167 5.277 1.00 35.94 96 LEU A C 1
ATOM 777 O O . LEU A 1 96 ? 27.309 -7.401 6.039 1.00 35.94 96 LEU A O 1
ATOM 781 N N . LEU A 1 97 ? 26.854 -9.497 5.312 1.00 29.88 97 LEU A N 1
ATOM 782 C CA . LEU A 1 97 ? 28.078 -10.250 5.619 1.00 29.88 97 LEU A CA 1
ATOM 783 C C . LEU A 1 97 ? 27.812 -11.762 5.471 1.00 29.88 97 LEU A C 1
ATOM 785 O O . LEU A 1 97 ? 27.050 -12.362 6.217 1.00 29.88 97 LEU A O 1
ATOM 789 N N . ASN A 1 98 ? 28.523 -12.330 4.499 1.00 27.53 9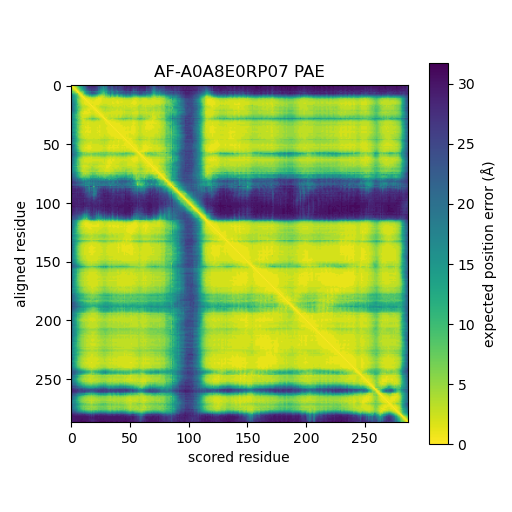8 ASN A N 1
ATOM 790 C CA . ASN A 1 98 ? 29.025 -13.698 4.388 1.00 27.53 98 ASN A CA 1
ATOM 791 C C . ASN A 1 98 ? 28.051 -14.886 4.337 1.00 27.53 98 ASN A C 1
ATOM 793 O O . ASN A 1 98 ? 27.551 -15.407 5.328 1.00 27.53 98 ASN A O 1
ATOM 797 N N . SER A 1 99 ? 27.986 -15.423 3.116 1.00 28.12 99 SER A N 1
ATOM 798 C CA . SER A 1 99 ? 27.889 -16.847 2.810 1.00 28.12 99 SER A CA 1
ATOM 799 C C . SER A 1 99 ? 28.704 -17.718 3.777 1.00 28.12 99 SER A C 1
ATOM 801 O O . SER A 1 99 ? 29.935 -17.708 3.745 1.00 28.12 99 SER A O 1
ATOM 803 N N . SER A 1 100 ? 28.016 -18.595 4.501 1.00 26.23 100 SER A N 1
ATOM 804 C CA . SER A 1 100 ? 28.420 -19.996 4.609 1.00 26.23 100 SER A CA 1
ATOM 805 C C . SER A 1 100 ? 27.192 -20.872 4.861 1.00 26.23 100 SER A C 1
ATOM 807 O O . SER A 1 100 ? 26.460 -20.741 5.839 1.00 26.23 100 SER A O 1
ATOM 809 N N . ARG A 1 101 ? 26.943 -21.758 3.894 1.00 31.44 101 ARG A N 1
ATOM 810 C CA . ARG A 1 101 ? 25.961 -22.840 3.958 1.00 31.44 101 ARG A CA 1
ATOM 811 C C . ARG A 1 101 ? 26.239 -23.722 5.172 1.00 31.44 101 ARG A C 1
ATOM 813 O O . ARG A 1 101 ? 27.341 -24.248 5.281 1.00 31.44 101 ARG A O 1
ATOM 820 N N . THR A 1 102 ? 25.216 -23.997 5.976 1.00 27.09 102 THR A N 1
ATOM 821 C CA . THR A 1 102 ? 25.034 -25.333 6.559 1.00 27.09 102 THR A CA 1
ATOM 822 C C . THR A 1 102 ? 23.547 -25.687 6.595 1.00 27.09 102 THR A C 1
ATOM 824 O O . THR A 1 102 ? 22.742 -25.016 7.234 1.00 27.09 102 THR A O 1
ATOM 827 N N . ASP A 1 103 ? 23.208 -26.755 5.872 1.00 30.97 103 ASP A N 1
ATOM 828 C CA . ASP A 1 103 ? 21.962 -27.513 5.971 1.00 30.97 103 ASP A CA 1
ATOM 829 C C . ASP A 1 103 ? 21.729 -27.988 7.402 1.00 30.97 103 ASP A C 1
ATOM 831 O O . ASP A 1 103 ? 22.544 -28.773 7.888 1.00 30.97 103 ASP A O 1
ATOM 835 N N . ARG A 1 104 ? 20.607 -27.605 8.035 1.00 27.50 104 ARG A N 1
ATOM 836 C CA . ARG A 1 104 ? 19.943 -28.386 9.101 1.00 27.50 104 ARG A CA 1
ATOM 837 C C . ARG A 1 104 ? 18.432 -28.105 9.138 1.00 27.50 104 ARG A C 1
ATOM 839 O O . ARG A 1 104 ? 18.022 -27.049 9.593 1.00 27.50 104 ARG A O 1
ATOM 846 N N . ASN A 1 105 ? 17.659 -29.099 8.686 1.00 28.44 105 ASN A N 1
ATOM 847 C CA . ASN A 1 105 ? 16.331 -29.566 9.133 1.00 28.44 105 ASN A CA 1
ATOM 848 C C . ASN A 1 105 ? 15.310 -28.524 9.680 1.00 28.44 105 ASN A C 1
ATOM 850 O O . ASN A 1 105 ? 15.611 -27.862 10.677 1.00 28.44 105 ASN A O 1
ATOM 854 N N . PRO A 1 106 ? 14.059 -28.445 9.167 1.00 34.38 106 PRO A N 1
ATOM 855 C CA . PRO A 1 106 ? 13.053 -27.498 9.648 1.00 34.38 106 PRO A CA 1
ATOM 856 C C . PRO A 1 106 ? 12.495 -27.953 11.003 1.00 34.38 106 PRO A C 1
ATOM 858 O O . PRO A 1 106 ? 11.448 -28.588 11.105 1.00 34.38 106 PRO A O 1
ATOM 861 N N . LYS A 1 107 ? 13.204 -27.630 12.085 1.00 28.69 107 LYS A N 1
ATOM 862 C CA . LYS A 1 107 ? 12.627 -27.679 13.427 1.00 28.69 107 LYS A CA 1
ATOM 863 C C . LYS A 1 107 ? 11.633 -26.529 13.538 1.00 28.69 107 LYS A C 1
ATOM 865 O O . LYS A 1 107 ? 12.027 -25.373 13.411 1.00 28.69 107 LYS A O 1
ATOM 870 N N . SER A 1 108 ? 10.364 -26.898 13.725 1.00 37.94 108 SER A N 1
ATOM 871 C CA . SER A 1 108 ? 9.247 -26.092 14.234 1.00 37.94 108 SER A CA 1
ATOM 872 C C . SER A 1 108 ? 9.664 -24.677 14.638 1.00 37.94 108 SER A C 1
ATOM 874 O O . SER A 1 108 ? 10.305 -24.504 15.681 1.00 37.94 108 SER A O 1
ATOM 876 N N . GLN A 1 109 ? 9.325 -23.691 13.802 1.00 35.00 109 GLN A N 1
ATOM 877 C CA . GLN A 1 109 ? 9.567 -22.280 14.090 1.00 35.00 109 GLN A CA 1
ATOM 878 C C . GLN A 1 109 ? 9.101 -21.981 15.514 1.00 35.00 109 GLN A C 1
ATOM 880 O O . GLN A 1 109 ? 7.934 -22.17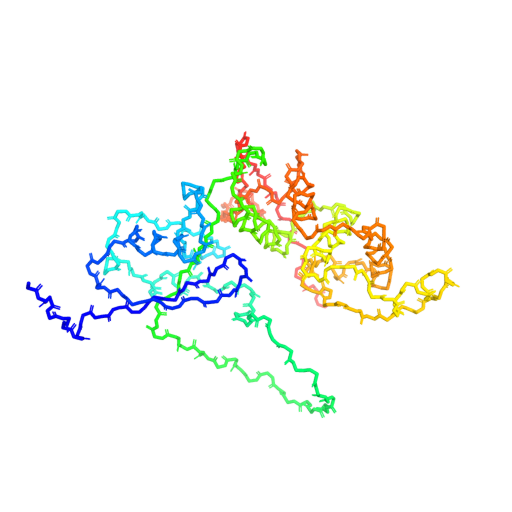4 15.859 1.00 35.00 109 GLN A O 1
ATOM 885 N N . SER A 1 110 ? 10.052 -21.574 16.350 1.00 31.31 110 SER A N 1
ATOM 886 C CA . SER A 1 110 ? 9.820 -21.204 17.733 1.00 31.31 110 SER A CA 1
ATOM 887 C C . SER A 1 110 ? 8.698 -20.173 17.792 1.00 31.31 110 SER A C 1
ATOM 889 O O . SER A 1 110 ? 8.755 -19.106 17.181 1.00 31.31 110 SER A O 1
ATOM 891 N N . THR A 1 111 ? 7.650 -20.510 18.535 1.00 33.94 111 THR A N 1
ATOM 892 C CA . THR A 1 111 ? 6.551 -19.612 18.864 1.00 33.94 111 THR A CA 1
ATOM 893 C C . THR A 1 111 ? 7.104 -18.417 19.641 1.00 33.94 111 THR A C 1
ATOM 895 O O . THR A 1 111 ? 7.209 -18.468 20.866 1.00 33.94 111 THR A O 1
ATOM 898 N N . PHE A 1 112 ? 7.467 -17.336 18.950 1.00 36.59 112 PHE A N 1
ATOM 899 C CA . PHE A 1 112 ? 7.644 -16.030 19.578 1.00 36.59 112 PHE A CA 1
ATOM 900 C C . PHE A 1 112 ? 6.264 -15.586 20.082 1.00 36.59 112 PHE A C 1
ATOM 902 O O . PHE A 1 112 ? 5.423 -15.094 19.317 1.00 36.59 112 PHE A O 1
ATOM 909 N N . LYS A 1 113 ? 6.001 -15.870 21.361 1.00 40.94 113 LYS A N 1
ATOM 910 C CA . LYS A 1 113 ? 4.907 -15.285 22.134 1.00 40.94 113 LYS A CA 1
ATOM 911 C C . LYS A 1 113 ? 5.321 -13.851 22.436 1.00 40.94 113 LYS A C 1
ATOM 913 O O . LYS A 1 113 ? 6.302 -13.631 23.136 1.00 40.94 113 LYS A O 1
ATOM 918 N N . PHE A 1 114 ? 4.623 -12.892 21.847 1.00 50.16 114 PHE A N 1
ATOM 919 C CA . PHE A 1 114 ? 4.703 -11.515 22.302 1.00 50.16 114 PHE A CA 1
ATOM 920 C C . PHE A 1 114 ? 3.625 -11.334 23.367 1.00 50.16 114 PHE A C 1
ATOM 922 O O . PHE A 1 114 ? 2.471 -11.676 23.117 1.00 50.16 114 PHE A O 1
ATOM 929 N N . ASP A 1 115 ? 4.010 -10.846 24.545 1.00 67.62 115 ASP A N 1
ATOM 930 C CA . ASP A 1 115 ? 3.074 -10.596 25.651 1.00 67.62 115 ASP A CA 1
ATOM 931 C C . ASP A 1 115 ? 2.197 -9.354 25.410 1.00 67.62 115 ASP A C 1
ATOM 933 O O . ASP A 1 115 ? 1.154 -9.190 26.038 1.00 67.62 115 ASP A O 1
ATOM 937 N N . GLU A 1 116 ? 2.598 -8.498 24.469 1.00 81.44 116 GLU A N 1
ATOM 938 C CA . GLU A 1 116 ? 1.926 -7.245 24.130 1.00 81.44 116 GLU A CA 1
ATOM 939 C C . GLU A 1 116 ? 0.983 -7.433 22.929 1.00 81.44 116 GLU A C 1
ATOM 941 O O . GLU A 1 116 ? 1.392 -8.020 21.918 1.00 81.44 116 GLU A O 1
ATOM 946 N N . PRO A 1 117 ? -0.249 -6.902 22.986 1.00 87.06 117 PRO A N 1
ATOM 947 C CA . PRO A 1 117 ? -1.146 -6.819 21.841 1.00 87.06 117 PRO A CA 1
ATOM 948 C C . PRO A 1 117 ? -0.522 -6.161 20.621 1.00 87.06 117 PRO A C 1
ATOM 950 O O . PRO A 1 117 ? 0.171 -5.148 20.727 1.00 87.06 117 PRO A O 1
ATOM 953 N N . LEU A 1 118 ? -0.849 -6.713 19.455 1.00 89.06 118 LEU A N 1
ATOM 954 C CA . LEU A 1 118 ? -0.422 -6.210 18.161 1.00 89.06 118 LEU A CA 1
ATOM 955 C C . LEU A 1 118 ? -1.620 -5.652 17.395 1.00 89.06 118 LEU A C 1
ATOM 957 O O . LEU A 1 118 ? -2.577 -6.374 17.118 1.00 89.06 118 LEU A O 1
ATOM 961 N N . VAL A 1 119 ? -1.538 -4.384 17.016 1.00 93.44 119 VAL A N 1
ATOM 962 C CA . VAL A 1 119 ? -2.495 -3.710 16.135 1.00 93.44 119 VAL A CA 1
ATOM 963 C C . VAL A 1 119 ? -1.774 -3.140 14.918 1.00 93.44 119 VAL A C 1
ATOM 965 O O . VAL A 1 119 ? -0.556 -2.975 14.906 1.00 93.44 119 VAL A O 1
ATOM 968 N N . TYR A 1 120 ? -2.532 -2.838 13.875 1.00 94.88 120 TYR A N 1
ATOM 969 C CA . TYR A 1 120 ? -2.043 -2.331 12.602 1.00 94.88 120 TYR A CA 1
ATOM 970 C C . TYR A 1 120 ? -2.684 -0.980 12.329 1.00 94.88 120 TYR A C 1
ATOM 972 O O . TYR A 1 120 ? -3.908 -0.878 12.267 1.00 94.88 120 TYR A O 1
ATOM 980 N N . PHE A 1 121 ? -1.866 0.045 12.126 1.00 96.94 121 PHE A N 1
ATOM 981 C CA . PHE A 1 121 ? -2.330 1.326 11.619 1.00 96.94 121 PHE A CA 1
ATOM 982 C C . PHE A 1 121 ? -2.515 1.200 10.107 1.00 96.94 121 PHE A C 1
ATOM 984 O O . PHE A 1 121 ? -1.549 0.990 9.371 1.00 96.94 121 PHE A O 1
ATOM 991 N N . ARG A 1 122 ? -3.762 1.267 9.635 1.00 96.44 122 ARG A N 1
ATOM 992 C CA . ARG A 1 122 ? -4.111 1.001 8.233 1.00 96.44 122 ARG A CA 1
ATOM 993 C C . ARG A 1 122 ? -5.004 2.084 7.664 1.00 96.44 122 ARG A C 1
ATOM 995 O O . ARG A 1 122 ? -5.789 2.704 8.380 1.00 96.44 122 ARG A O 1
ATOM 1002 N N . LEU A 1 123 ? -4.916 2.268 6.352 1.00 96.31 123 LEU A N 1
ATOM 1003 C CA . LEU A 1 123 ? -5.880 3.077 5.617 1.00 96.31 123 LEU A CA 1
ATOM 1004 C C . LEU A 1 123 ? -7.234 2.365 5.653 1.00 96.31 123 LEU A C 1
ATOM 1006 O O . LEU A 1 123 ? -7.336 1.207 5.261 1.00 96.31 123 LEU A O 1
ATOM 1010 N N . ARG A 1 124 ? -8.271 3.045 6.123 1.00 95.44 124 ARG A N 1
ATOM 1011 C CA . ARG A 1 124 ? -9.642 2.546 6.218 1.00 95.44 124 ARG A CA 1
ATOM 1012 C C . ARG A 1 124 ? -10.471 2.947 5.008 1.00 95.44 124 ARG A C 1
ATOM 1014 O O . ARG A 1 124 ? -11.163 2.093 4.459 1.00 95.44 124 ARG A O 1
ATOM 1021 N N . PHE A 1 125 ? -10.368 4.198 4.569 1.00 95.00 125 PHE A N 1
ATOM 1022 C CA . PHE A 1 125 ? -11.157 4.726 3.459 1.00 95.00 125 PHE A CA 1
ATOM 1023 C C . PHE A 1 125 ? -10.257 5.186 2.317 1.00 95.00 125 PHE A C 1
ATOM 1025 O O . PHE A 1 125 ? -9.446 6.100 2.456 1.00 95.00 125 PHE A O 1
ATOM 1032 N N . TYR A 1 126 ? -10.424 4.546 1.163 1.00 94.56 126 TYR A N 1
ATOM 1033 C CA . TYR A 1 126 ? -9.748 4.939 -0.063 1.00 94.56 126 TYR A CA 1
ATOM 1034 C C . TYR A 1 126 ? -10.488 6.129 -0.686 1.00 94.56 126 TYR A C 1
ATOM 1036 O O . TYR A 1 126 ? -11.664 6.033 -1.027 1.00 94.56 126 TYR A O 1
ATOM 1044 N N . VAL A 1 127 ? -9.791 7.253 -0.843 1.00 93.88 127 VAL A N 1
ATOM 1045 C CA . VAL A 1 127 ? -10.301 8.475 -1.491 1.00 93.88 127 VAL A CA 1
ATOM 1046 C C . VAL A 1 127 ? -9.430 8.857 -2.687 1.00 93.88 127 VAL A C 1
ATOM 1048 O O . VAL A 1 127 ? -8.266 8.450 -2.713 1.00 93.88 127 VAL A O 1
ATOM 1051 N N . PRO A 1 128 ? -9.943 9.626 -3.670 1.00 91.62 128 PRO A N 1
ATOM 1052 C CA . PRO A 1 128 ? -9.146 10.148 -4.777 1.00 91.62 128 PRO A CA 1
ATOM 1053 C C . PRO A 1 128 ? -7.893 10.908 -4.316 1.00 91.62 128 PRO A C 1
ATOM 1055 O O . PRO A 1 128 ? -7.916 11.620 -3.317 1.00 91.62 128 PRO A O 1
ATOM 1058 N N . ILE A 1 129 ? -6.807 10.829 -5.093 1.00 91.75 129 ILE A N 1
ATOM 1059 C CA . ILE A 1 129 ? -5.502 11.406 -4.713 1.00 91.75 129 ILE A CA 1
ATOM 1060 C C . ILE A 1 129 ? -5.543 12.918 -4.423 1.00 91.75 129 ILE A C 1
ATOM 1062 O O . ILE A 1 129 ? -4.779 13.404 -3.595 1.00 91.75 129 ILE A O 1
ATOM 1066 N N . HIS A 1 130 ? -6.438 13.665 -5.077 1.00 91.56 130 HIS A N 1
ATOM 1067 C CA . HIS A 1 130 ? -6.591 15.109 -4.868 1.00 91.56 130 HIS A CA 1
ATOM 1068 C C . HIS A 1 130 ? -7.233 15.466 -3.517 1.00 91.56 130 HIS A C 1
ATOM 1070 O O . HIS A 1 130 ? -7.191 16.627 -3.123 1.00 91.56 130 HIS A O 1
ATOM 1076 N N . CYS A 1 131 ? -7.798 14.488 -2.805 1.00 93.94 131 CYS A N 1
ATOM 1077 C CA . CYS A 1 131 ? -8.306 14.652 -1.445 1.00 93.94 131 CYS A CA 1
ATOM 1078 C C . CYS A 1 131 ? -7.211 14.492 -0.378 1.00 93.94 131 CYS A C 1
ATOM 1080 O O . CYS A 1 131 ? -7.447 14.842 0.771 1.00 93.94 131 CYS A O 1
ATOM 1082 N N . LEU A 1 132 ? -6.025 13.978 -0.734 1.00 95.31 132 LEU A N 1
ATOM 1083 C CA . LEU A 1 132 ? -4.931 13.754 0.214 1.00 95.31 132 LEU A CA 1
ATOM 1084 C C . LEU A 1 132 ? -4.171 15.064 0.443 1.00 95.31 132 LEU A C 1
ATOM 1086 O O . LEU A 1 132 ? -3.465 15.546 -0.455 1.00 95.31 132 LEU A O 1
ATOM 1090 N N . ARG A 1 133 ? -4.283 15.647 1.638 1.00 91.19 133 ARG A N 1
ATOM 1091 C CA . ARG A 1 133 ? -3.778 16.999 1.914 1.00 91.19 133 ARG A CA 1
ATOM 1092 C C . ARG A 1 133 ? -2.275 17.002 2.128 1.00 91.19 133 ARG A C 1
ATOM 1094 O O . ARG A 1 133 ? -1.536 17.583 1.331 1.00 91.19 133 ARG A O 1
ATOM 1101 N N . ASP A 1 134 ? -1.804 16.313 3.156 1.00 93.00 134 ASP A N 1
ATOM 1102 C CA . ASP A 1 134 ? -0.412 16.389 3.591 1.00 93.00 134 ASP A CA 1
ATOM 1103 C C . ASP A 1 134 ? 0.484 15.306 2.955 1.00 93.00 134 ASP A C 1
ATOM 1105 O O . ASP A 1 134 ? 0.033 14.444 2.192 1.00 93.00 134 ASP A O 1
ATOM 1109 N N . HIS A 1 135 ? 1.794 15.418 3.180 1.00 94.50 135 HIS A N 1
ATOM 1110 C CA . HIS A 1 135 ? 2.784 14.475 2.657 1.00 94.50 135 HIS A CA 1
ATOM 1111 C C . HIS A 1 135 ? 2.752 13.137 3.406 1.00 94.50 135 HIS A C 1
ATOM 1113 O O . HIS A 1 135 ? 2.853 12.087 2.772 1.00 94.50 135 HIS A O 1
ATOM 1119 N N . SER A 1 136 ? 2.588 13.162 4.729 1.00 95.94 136 SER A N 1
ATOM 1120 C CA . SER A 1 136 ? 2.570 11.967 5.577 1.00 95.94 136 SER A CA 1
ATOM 1121 C C . SER A 1 136 ? 1.385 11.066 5.232 1.00 95.94 136 SER A C 1
ATOM 1123 O O . SER A 1 136 ? 1.555 9.858 5.087 1.00 95.94 136 SER A O 1
ATOM 1125 N N . THR A 1 137 ? 0.211 11.651 4.985 1.00 97.25 137 THR A N 1
ATOM 1126 C CA . THR A 1 137 ? -0.986 10.959 4.499 1.00 97.25 137 THR A CA 1
ATOM 1127 C C . THR A 1 137 ? -0.724 10.297 3.152 1.00 97.25 137 THR A C 1
ATOM 1129 O O . THR A 1 137 ? -1.000 9.108 2.994 1.00 97.25 137 THR A O 1
ATOM 1132 N N . LYS A 1 138 ? -0.153 11.024 2.177 1.00 97.50 138 LYS A N 1
ATOM 1133 C CA . LYS A 1 138 ? 0.199 10.444 0.867 1.00 97.50 138 LYS A CA 1
ATOM 1134 C C . LYS A 1 138 ? 1.179 9.286 1.030 1.00 97.50 138 LYS A C 1
ATOM 1136 O O . LYS A 1 138 ? 0.981 8.235 0.430 1.00 97.50 138 LYS A O 1
ATOM 1141 N N . PHE A 1 139 ? 2.198 9.446 1.868 1.00 97.44 139 PHE A N 1
ATOM 1142 C CA . PHE A 1 139 ? 3.179 8.399 2.128 1.00 97.44 139 PHE A CA 1
ATOM 1143 C C . PHE A 1 139 ? 2.547 7.160 2.784 1.00 97.44 139 PHE A C 1
ATOM 1145 O O . PHE A 1 139 ? 2.769 6.042 2.324 1.00 97.44 139 PHE A O 1
ATOM 1152 N N . ALA A 1 140 ? 1.684 7.336 3.786 1.00 97.31 140 ALA A N 1
ATOM 1153 C CA . ALA A 1 140 ? 0.941 6.241 4.408 1.00 97.31 140 ALA A CA 1
ATOM 1154 C C . ALA A 1 140 ? 0.019 5.519 3.405 1.00 97.31 140 ALA A C 1
ATOM 1156 O O . ALA A 1 140 ? -0.034 4.287 3.389 1.00 97.31 140 ALA A O 1
ATOM 1157 N N . TYR A 1 141 ? -0.648 6.266 2.519 1.00 97.25 141 TYR A N 1
ATOM 1158 C CA . TYR A 1 141 ? -1.474 5.722 1.436 1.00 97.25 141 TYR A CA 1
ATOM 1159 C C . TYR A 1 141 ? -0.634 4.913 0.433 1.00 97.25 141 TYR A C 1
ATOM 1161 O O . TYR A 1 141 ? -1.003 3.802 0.056 1.00 97.25 141 TYR A O 1
ATOM 1169 N N . TYR A 1 142 ? 0.528 5.437 0.035 1.00 98.06 142 TYR A N 1
ATOM 1170 C CA . TYR A 1 142 ? 1.507 4.741 -0.805 1.00 98.06 142 TYR A CA 1
ATOM 1171 C C . TYR A 1 142 ? 1.947 3.411 -0.185 1.00 98.06 142 TYR A C 1
ATOM 1173 O O . TYR A 1 142 ? 1.890 2.372 -0.846 1.00 98.06 142 TYR A O 1
ATOM 1181 N N . CYS A 1 143 ? 2.307 3.415 1.098 1.00 97.50 143 CYS A N 1
ATOM 1182 C CA . CYS A 1 143 ? 2.697 2.211 1.826 1.00 97.50 143 CYS A CA 1
ATOM 1183 C C . CYS A 1 143 ? 1.562 1.174 1.912 1.00 97.50 143 CYS A C 1
ATOM 1185 O O . CYS A 1 143 ? 1.800 -0.029 1.759 1.00 97.50 143 CYS A O 1
ATOM 1187 N N . GLN A 1 144 ? 0.315 1.624 2.090 1.00 96.94 144 GLN A N 1
ATOM 1188 C CA . GLN A 1 144 ? -0.851 0.743 2.044 1.00 96.94 144 GLN A CA 1
ATOM 1189 C C . GLN A 1 144 ? -1.011 0.091 0.664 1.00 96.94 144 GLN A C 1
ATOM 1191 O O . GLN A 1 144 ? -1.134 -1.130 0.576 1.00 96.94 144 GLN A O 1
ATOM 1196 N N . LEU A 1 145 ? -0.986 0.877 -0.416 1.00 96.81 145 LEU A N 1
ATOM 1197 C CA . LEU A 1 145 ? -1.137 0.353 -1.776 1.00 96.81 145 LEU A CA 1
ATOM 1198 C C . LEU A 1 145 ? -0.016 -0.628 -2.129 1.00 96.81 145 LEU A C 1
ATOM 1200 O O . LEU A 1 145 ? -0.287 -1.670 -2.717 1.00 96.81 145 LEU A O 1
ATOM 1204 N N . ARG A 1 146 ? 1.225 -0.350 -1.712 1.00 96.31 146 ARG A N 1
ATOM 1205 C CA . ARG A 1 146 ? 2.343 -1.296 -1.843 1.00 96.31 146 ARG A CA 1
ATOM 1206 C C . ARG A 1 146 ? 2.074 -2.617 -1.152 1.00 96.31 146 ARG A C 1
ATOM 1208 O O . ARG A 1 146 ? 2.345 -3.672 -1.716 1.00 96.31 146 ARG A O 1
ATOM 1215 N N . THR A 1 147 ? 1.525 -2.563 0.055 1.00 94.44 147 THR A N 1
ATOM 1216 C CA . THR A 1 147 ? 1.129 -3.769 0.782 1.00 94.44 147 THR A CA 1
ATOM 1217 C C . THR A 1 147 ? 0.098 -4.560 -0.023 1.00 94.44 147 THR A C 1
ATOM 1219 O O . THR A 1 147 ? 0.290 -5.752 -0.240 1.00 94.44 147 THR A O 1
ATOM 1222 N N . ASN A 1 148 ? -0.917 -3.898 -0.579 1.00 94.88 148 ASN A N 1
ATOM 1223 C CA . ASN A 1 148 ? -1.937 -4.553 -1.402 1.00 94.88 148 ASN A CA 1
ATOM 1224 C C . ASN A 1 148 ? -1.350 -5.171 -2.688 1.00 94.88 148 ASN A C 1
ATOM 1226 O O . ASN A 1 148 ? -1.691 -6.301 -3.031 1.00 94.88 148 ASN A O 1
ATOM 1230 N N . VAL A 1 149 ? -0.430 -4.472 -3.368 1.00 94.75 149 VAL A N 1
ATOM 1231 C CA . VAL A 1 149 ? 0.283 -4.960 -4.571 1.00 94.75 149 VAL A CA 1
ATOM 1232 C C . VAL A 1 149 ? 1.017 -6.270 -4.304 1.00 94.75 149 VAL A C 1
ATOM 1234 O O . VAL A 1 149 ? 1.030 -7.164 -5.151 1.00 94.75 149 VAL A O 1
ATOM 1237 N N . LEU A 1 150 ? 1.608 -6.384 -3.120 1.00 93.25 150 LEU A N 1
ATOM 1238 C CA . LEU A 1 150 ? 2.364 -7.553 -2.700 1.00 93.25 150 LEU A CA 1
ATOM 1239 C C . LEU A 1 150 ? 1.475 -8.694 -2.170 1.00 93.25 150 LEU A C 1
ATOM 1241 O O . LEU A 1 150 ? 1.859 -9.858 -2.268 1.00 93.25 150 LEU A O 1
ATOM 1245 N N . GLU A 1 151 ? 0.314 -8.378 -1.588 1.00 89.06 151 GLU A N 1
ATOM 1246 C CA . GLU A 1 151 ? -0.523 -9.338 -0.852 1.00 89.06 151 GLU A CA 1
ATOM 1247 C C . GLU A 1 151 ? -1.699 -9.907 -1.646 1.00 89.06 151 GLU A C 1
ATOM 1249 O O . GLU A 1 151 ? -2.035 -11.080 -1.474 1.00 89.06 151 GLU A O 1
ATOM 1254 N N . TYR A 1 152 ? -2.360 -9.105 -2.483 1.00 89.12 152 TYR A N 1
ATOM 1255 C CA . TYR A 1 152 ? -3.694 -9.466 -2.981 1.00 89.12 152 TYR A CA 1
ATOM 1256 C C . TYR A 1 152 ? -3.668 -10.610 -3.991 1.00 89.12 152 TYR A C 1
ATOM 1258 O O . TYR A 1 152 ? -4.668 -11.302 -4.144 1.00 89.12 152 TYR A O 1
ATOM 1266 N N . ASN A 1 153 ? -2.529 -10.847 -4.656 1.00 86.19 153 ASN A N 1
ATOM 1267 C CA . ASN A 1 153 ? -2.350 -11.918 -5.649 1.00 86.19 153 ASN A CA 1
ATOM 1268 C C . ASN A 1 153 ? -3.438 -11.952 -6.748 1.00 86.19 153 ASN A C 1
ATOM 1270 O O . ASN A 1 153 ? -3.630 -12.972 -7.418 1.00 86.19 153 ASN A O 1
ATOM 1274 N N . LEU A 1 154 ? -4.140 -10.832 -6.940 1.00 85.31 154 LEU A N 1
ATOM 1275 C CA . LEU A 1 154 ? -5.091 -10.623 -8.019 1.00 85.31 154 LEU A CA 1
ATOM 1276 C C . LEU A 1 154 ? -4.324 -10.379 -9.319 1.00 85.31 154 LEU A C 1
ATOM 1278 O O . LEU A 1 154 ? -3.245 -9.790 -9.315 1.00 85.31 154 LEU A O 1
ATOM 1282 N N . PHE A 1 155 ? -4.888 -10.841 -10.433 1.00 83.69 155 PHE A N 1
ATOM 1283 C CA . PHE A 1 155 ? -4.253 -10.717 -11.742 1.00 83.69 155 PHE A CA 1
ATOM 1284 C C . PHE A 1 155 ? -4.059 -9.246 -12.131 1.00 83.69 155 PHE A C 1
ATOM 1286 O O . PHE A 1 155 ? -5.017 -8.473 -12.128 1.00 83.69 155 PHE A O 1
ATOM 1293 N N . CYS A 1 156 ? -2.841 -8.889 -12.527 1.00 88.00 156 CYS A N 1
ATOM 1294 C CA . CYS A 1 156 ? -2.491 -7.596 -13.105 1.00 88.00 156 CYS A CA 1
ATOM 1295 C C . CYS A 1 156 ? -1.424 -7.808 -14.196 1.00 88.00 156 CYS A C 1
ATOM 1297 O O . CYS A 1 156 ? -0.587 -8.700 -14.041 1.00 88.00 156 CYS A O 1
ATOM 1299 N N . PRO A 1 157 ? -1.411 -7.000 -15.275 1.00 92.19 157 PRO A N 1
ATOM 1300 C CA . PRO A 1 157 ? -0.360 -7.068 -16.290 1.00 92.19 157 PRO A CA 1
ATOM 1301 C C . PRO A 1 157 ? 1.031 -6.825 -15.693 1.00 92.19 157 PRO A C 1
ATOM 1303 O O . PRO A 1 157 ? 1.191 -5.980 -14.805 1.00 92.19 157 PRO A O 1
ATOM 1306 N N . VAL A 1 158 ? 2.043 -7.532 -16.202 1.00 94.94 158 VAL A N 1
ATOM 1307 C CA . VAL A 1 158 ? 3.434 -7.435 -15.722 1.00 94.94 158 VAL A CA 1
ATOM 1308 C C . VAL A 1 158 ? 3.956 -6.002 -15.842 1.00 94.94 158 VAL A C 1
ATOM 1310 O O . VAL A 1 158 ? 4.628 -5.505 -14.940 1.00 94.94 158 VAL A O 1
ATOM 1313 N N . GLU A 1 159 ? 3.568 -5.288 -16.896 1.00 95.12 159 GLU A N 1
ATOM 1314 C CA . GLU A 1 159 ? 3.959 -3.902 -17.158 1.00 95.12 159 GLU A CA 1
ATOM 1315 C C . GLU A 1 159 ? 3.503 -2.956 -16.043 1.00 95.12 159 GLU A C 1
ATOM 1317 O O . GLU A 1 159 ? 4.229 -2.031 -15.677 1.00 95.12 159 GLU A O 1
ATOM 1322 N N . LEU A 1 160 ? 2.324 -3.201 -15.457 1.00 95.25 160 LEU A N 1
ATOM 1323 C CA . LEU A 1 160 ? 1.830 -2.414 -14.329 1.00 95.25 160 LEU A CA 1
ATOM 1324 C C . LEU A 1 160 ? 2.672 -2.668 -13.073 1.00 95.25 160 LEU A C 1
ATOM 1326 O O . LEU A 1 160 ? 3.016 -1.718 -12.371 1.00 95.25 160 LEU A O 1
ATOM 1330 N N . TYR A 1 161 ? 3.041 -3.924 -12.804 1.00 96.25 161 TYR A N 1
ATOM 1331 C CA . TYR A 1 161 ? 3.941 -4.249 -11.695 1.00 96.25 161 TYR A CA 1
ATOM 1332 C C . TYR A 1 161 ? 5.313 -3.602 -11.875 1.00 96.25 161 TYR A C 1
ATOM 1334 O O . TYR A 1 161 ? 5.822 -3.005 -10.933 1.00 96.25 161 TYR A O 1
ATOM 1342 N N . VAL A 1 162 ? 5.883 -3.663 -13.080 1.00 97.62 162 VAL A N 1
ATOM 1343 C CA . VAL A 1 162 ? 7.159 -3.013 -13.417 1.00 97.62 162 VAL A CA 1
ATOM 1344 C C . VAL A 1 162 ? 7.075 -1.502 -13.198 1.00 97.62 162 VAL A C 1
ATOM 1346 O O . VAL A 1 162 ? 7.955 -0.923 -12.559 1.00 97.62 162 VAL A O 1
ATOM 1349 N N . GLN A 1 163 ? 5.999 -0.858 -13.661 1.00 97.94 163 GLN A N 1
ATOM 1350 C CA . GLN A 1 163 ? 5.794 0.578 -13.479 1.00 97.94 163 GLN A CA 1
ATOM 1351 C C . GLN A 1 163 ? 5.702 0.958 -11.994 1.00 97.94 163 GLN A C 1
ATOM 1353 O O . GLN A 1 163 ? 6.342 1.917 -11.559 1.00 97.94 163 GLN A O 1
ATOM 1358 N N . LEU A 1 164 ? 4.925 0.208 -11.208 1.00 98.06 164 LEU A N 1
ATOM 1359 C CA . LEU A 1 164 ? 4.795 0.431 -9.768 1.00 98.06 164 LEU A CA 1
ATOM 1360 C C . LEU A 1 164 ? 6.120 0.171 -9.043 1.00 98.06 164 LEU A C 1
ATOM 1362 O O . LEU A 1 164 ? 6.509 0.971 -8.198 1.00 98.06 164 LEU A O 1
ATOM 1366 N N . ALA A 1 165 ? 6.847 -0.890 -9.389 1.00 98.19 165 ALA A N 1
ATOM 1367 C CA . ALA A 1 165 ? 8.144 -1.198 -8.798 1.00 98.19 165 ALA A CA 1
ATOM 1368 C C . ALA A 1 165 ? 9.178 -0.099 -9.077 1.00 98.19 165 ALA A C 1
ATOM 1370 O O . ALA A 1 165 ? 9.849 0.339 -8.149 1.00 98.19 165 ALA A O 1
ATOM 1371 N N . ALA A 1 166 ? 9.260 0.407 -10.310 1.00 98.50 166 ALA A N 1
ATOM 1372 C CA . ALA A 1 166 ? 10.156 1.508 -10.661 1.00 98.50 166 ALA A CA 1
ATOM 1373 C C . ALA A 1 166 ? 9.824 2.798 -9.892 1.00 98.50 166 ALA A C 1
ATOM 1375 O O . ALA A 1 166 ? 10.719 3.432 -9.337 1.00 98.50 166 ALA A O 1
ATOM 1376 N N . LEU A 1 167 ? 8.538 3.159 -9.799 1.00 98.81 167 LEU A N 1
ATOM 1377 C CA . LEU A 1 167 ? 8.085 4.304 -8.999 1.00 98.81 167 LEU A CA 1
ATOM 1378 C C . LEU A 1 167 ? 8.377 4.109 -7.506 1.00 98.81 167 LEU A C 1
ATOM 1380 O O . LEU A 1 167 ? 8.785 5.053 -6.837 1.00 98.81 167 LEU A O 1
ATOM 1384 N N . GLY A 1 168 ? 8.194 2.892 -6.991 1.00 98.44 168 GLY A N 1
ATOM 1385 C CA . GLY A 1 168 ? 8.497 2.559 -5.604 1.00 98.44 168 GLY A CA 1
ATOM 1386 C C . GLY A 1 168 ? 9.992 2.644 -5.301 1.00 98.44 168 GLY A C 1
ATOM 1387 O O . GLY A 1 168 ? 10.377 3.221 -4.291 1.00 98.44 168 GLY A O 1
ATOM 1388 N N . LEU A 1 169 ? 10.844 2.136 -6.196 1.00 98.19 169 LEU A N 1
ATOM 1389 C CA . LEU A 1 169 ? 12.300 2.251 -6.077 1.00 98.19 169 LEU A CA 1
ATOM 1390 C C . LEU A 1 169 ? 12.742 3.716 -6.083 1.00 98.19 169 LEU A C 1
ATOM 1392 O O . LEU A 1 169 ? 13.520 4.111 -5.219 1.00 98.19 169 LEU A O 1
ATOM 1396 N N . GLN A 1 170 ? 12.190 4.533 -6.985 1.00 98.50 170 GLN A N 1
ATOM 1397 C CA . GLN A 1 170 ? 12.485 5.966 -7.033 1.00 98.50 170 GLN A CA 1
ATOM 1398 C C . GLN A 1 170 ? 12.016 6.690 -5.758 1.00 98.50 170 GLN A C 1
ATOM 1400 O O . GLN A 1 170 ? 12.696 7.594 -5.271 1.00 98.50 170 GLN A O 1
ATOM 1405 N N . ALA A 1 171 ? 10.864 6.301 -5.201 1.00 98.00 171 ALA A N 1
ATOM 1406 C CA . ALA A 1 171 ? 10.339 6.859 -3.958 1.00 98.00 171 ALA A CA 1
ATOM 1407 C C . ALA A 1 171 ? 11.197 6.487 -2.737 1.00 98.00 171 ALA A C 1
ATOM 1409 O O . ALA A 1 171 ? 11.468 7.354 -1.905 1.00 98.00 171 ALA A O 1
ATOM 1410 N N . ASP A 1 172 ? 11.631 5.229 -2.648 1.00 96.31 172 ASP A N 1
ATOM 1411 C CA . ASP A 1 172 ? 12.324 4.676 -1.481 1.00 96.31 172 ASP A CA 1
ATOM 1412 C C . ASP A 1 172 ? 13.841 4.949 -1.504 1.00 96.31 172 ASP A C 1
ATOM 1414 O O . ASP A 1 172 ? 14.443 5.191 -0.460 1.00 96.31 172 ASP A O 1
ATOM 1418 N N . MET A 1 173 ? 14.469 4.891 -2.684 1.00 95.81 173 MET A N 1
ATOM 1419 C CA . MET A 1 173 ? 15.932 4.865 -2.855 1.00 95.81 173 MET A CA 1
ATOM 1420 C C . MET A 1 173 ? 16.472 6.021 -3.714 1.00 95.81 173 MET A C 1
ATOM 1422 O O . MET A 1 173 ? 17.684 6.235 -3.753 1.00 95.81 173 MET A O 1
ATOM 1426 N N . GLY A 1 174 ? 15.605 6.776 -4.397 1.00 96.38 174 GLY A N 1
ATOM 1427 C CA . GLY A 1 174 ? 16.014 7.792 -5.369 1.00 96.38 174 GLY A CA 1
ATOM 1428 C C . GLY A 1 174 ? 16.505 7.180 -6.683 1.00 96.38 174 GLY A C 1
ATOM 1429 O O . GLY A 1 174 ? 16.106 6.081 -7.039 1.00 96.38 174 GLY A O 1
ATOM 1430 N N . ASN A 1 175 ? 17.363 7.903 -7.409 1.00 97.12 175 ASN A N 1
ATOM 1431 C CA . ASN A 1 175 ? 17.818 7.515 -8.749 1.00 97.12 175 ASN A CA 1
ATOM 1432 C C . ASN A 1 175 ? 18.460 6.116 -8.799 1.00 97.12 175 ASN A C 1
ATOM 1434 O O . ASN A 1 175 ? 19.241 5.741 -7.922 1.00 97.12 175 ASN A O 1
ATOM 1438 N N . ALA A 1 176 ? 18.234 5.404 -9.908 1.00 95.50 176 ALA A N 1
ATOM 1439 C CA . ALA A 1 176 ? 18.910 4.144 -10.205 1.00 95.50 176 ALA A CA 1
ATOM 1440 C C . ALA A 1 176 ? 20.450 4.263 -10.071 1.00 95.50 176 ALA A C 1
ATOM 1442 O O . ALA A 1 176 ? 21.036 5.227 -10.581 1.00 95.50 176 ALA A O 1
ATOM 1443 N N . PRO A 1 177 ? 21.133 3.290 -9.432 1.00 93.56 177 PRO A N 1
ATOM 1444 C CA . PRO A 1 177 ? 22.578 3.351 -9.236 1.00 93.56 177 PRO A CA 1
ATOM 1445 C C . PRO A 1 177 ? 23.354 3.395 -10.558 1.00 93.56 177 PRO A C 1
ATOM 1447 O O . PRO A 1 177 ? 23.097 2.605 -11.469 1.00 93.56 177 PRO A O 1
ATOM 1450 N N . ALA A 1 178 ? 24.375 4.255 -10.639 1.00 90.12 178 ALA A N 1
ATOM 1451 C CA . ALA A 1 178 ? 25.202 4.411 -11.841 1.00 90.12 178 ALA A CA 1
ATOM 1452 C C . ALA A 1 178 ? 25.850 3.090 -12.310 1.00 90.12 178 ALA A C 1
ATOM 1454 O O . ALA A 1 178 ? 25.969 2.857 -13.513 1.00 90.12 178 ALA A O 1
ATOM 1455 N N . MET A 1 179 ? 26.187 2.197 -11.368 1.00 89.06 179 MET A N 1
ATOM 1456 C CA . MET A 1 179 ? 26.741 0.863 -11.646 1.00 89.06 179 MET A CA 1
ATOM 1457 C C . MET A 1 179 ? 25.799 -0.045 -12.455 1.00 89.06 179 MET A C 1
ATOM 1459 O O . MET A 1 179 ? 26.257 -0.983 -13.097 1.00 89.06 179 MET A O 1
ATOM 1463 N N . CYS A 1 180 ? 24.491 0.218 -12.428 1.00 88.06 180 CYS A N 1
ATOM 1464 C CA . CYS A 1 180 ? 23.482 -0.543 -13.163 1.00 88.06 180 CYS A CA 1
ATOM 1465 C C . CYS A 1 180 ? 23.158 0.106 -14.516 1.00 88.06 180 CYS A C 1
ATOM 1467 O O . CYS A 1 180 ? 22.807 -0.585 -15.469 1.00 88.06 180 CYS A O 1
ATOM 1469 N N . VAL A 1 181 ? 23.291 1.433 -14.609 1.00 88.69 181 VAL A N 1
ATOM 1470 C CA . VAL A 1 181 ? 22.937 2.216 -15.803 1.00 88.69 181 VAL A CA 1
ATOM 1471 C C . VAL A 1 181 ? 23.893 1.921 -16.961 1.00 88.69 181 VAL A C 1
ATOM 1473 O O . VAL A 1 181 ? 23.435 1.715 -18.083 1.00 88.69 181 VAL A O 1
ATOM 1476 N N . GLN A 1 182 ? 25.205 1.863 -16.701 1.00 86.94 182 GLN A N 1
ATOM 1477 C CA . GLN A 1 182 ? 26.199 1.646 -17.762 1.00 86.94 182 GLN A CA 1
ATOM 1478 C C . GLN A 1 182 ? 26.045 0.273 -18.446 1.00 86.94 182 GLN A C 1
ATOM 1480 O O . GLN A 1 182 ? 25.941 0.255 -19.674 1.00 86.94 182 GLN A O 1
ATOM 1485 N N . PRO A 1 183 ? 25.938 -0.862 -17.717 1.00 87.31 183 PRO A N 1
ATOM 1486 C CA . PRO A 1 183 ? 25.709 -2.164 -18.348 1.00 87.31 183 PRO A CA 1
ATOM 1487 C C . PRO A 1 183 ? 24.402 -2.232 -19.143 1.00 87.31 183 PRO A C 1
ATOM 1489 O O . PRO A 1 183 ? 24.369 -2.848 -20.206 1.00 87.31 183 PRO A O 1
ATOM 1492 N N . LEU A 1 184 ? 23.338 -1.570 -18.668 1.00 88.38 184 LEU A N 1
ATOM 1493 C CA . LEU A 1 184 ? 22.063 -1.514 -19.386 1.00 88.38 184 LEU A CA 1
ATOM 1494 C C . LEU A 1 184 ? 22.207 -0.789 -20.732 1.00 88.38 184 LEU A C 1
ATOM 1496 O O . LEU A 1 184 ? 21.722 -1.279 -21.747 1.00 88.38 184 LEU A O 1
ATOM 1500 N N . GLN A 1 185 ? 22.892 0.357 -20.755 1.00 87.81 185 GLN A N 1
ATOM 1501 C CA . GLN A 1 185 ? 23.134 1.122 -21.985 1.00 87.81 185 GLN A CA 1
ATOM 1502 C C . GLN A 1 185 ? 24.037 0.379 -22.977 1.00 87.81 185 GLN A C 1
ATOM 1504 O O . GLN A 1 185 ? 23.897 0.551 -24.184 1.00 87.81 185 GLN A O 1
ATOM 1509 N N . GLN A 1 186 ? 24.945 -0.455 -22.471 1.00 87.75 186 GLN A N 1
ATOM 1510 C CA . GLN A 1 186 ? 25.834 -1.298 -23.273 1.00 87.75 186 GLN A CA 1
ATOM 1511 C C . GLN A 1 186 ? 25.167 -2.596 -23.758 1.00 87.75 186 GLN A C 1
ATOM 1513 O O . GLN A 1 186 ? 25.799 -3.358 -24.484 1.00 87.75 186 GLN A O 1
ATOM 1518 N N . GLY A 1 187 ? 23.912 -2.857 -23.375 1.00 86.38 187 GLY A N 1
ATOM 1519 C CA . GLY A 1 187 ? 23.190 -4.066 -23.771 1.00 86.38 187 GLY A CA 1
ATOM 1520 C C . GLY A 1 187 ? 23.718 -5.344 -23.113 1.00 86.38 187 GLY A C 1
ATOM 1521 O O . GLY A 1 187 ? 23.599 -6.415 -23.700 1.00 86.38 187 GLY A O 1
ATOM 1522 N N . SER A 1 188 ? 24.316 -5.247 -21.920 1.00 86.19 188 SER A N 1
ATOM 1523 C CA . SER A 1 188 ? 24.790 -6.415 -21.169 1.00 86.19 188 SER A CA 1
ATOM 1524 C C . SER A 1 188 ? 23.631 -7.357 -20.835 1.00 86.19 188 SER A C 1
ATOM 1526 O O . SER A 1 188 ? 22.624 -6.922 -20.275 1.00 86.19 188 SER A O 1
ATOM 1528 N N . GLU A 1 189 ? 23.797 -8.652 -21.115 1.00 81.19 189 GLU A N 1
ATOM 1529 C CA . GLU A 1 189 ? 22.808 -9.685 -20.770 1.00 81.19 189 GLU A CA 1
ATOM 1530 C C . GLU A 1 189 ? 22.658 -9.859 -19.254 1.00 81.19 189 GLU A C 1
ATOM 1532 O O . GLU A 1 189 ? 21.566 -10.119 -18.752 1.00 81.19 189 GLU A O 1
ATOM 1537 N N . ILE A 1 190 ? 23.752 -9.684 -18.507 1.00 83.69 190 ILE A N 1
ATOM 1538 C CA . ILE A 1 190 ? 23.765 -9.817 -17.051 1.00 83.69 190 ILE A CA 1
ATOM 1539 C C . ILE A 1 190 ? 23.763 -8.421 -16.437 1.00 83.69 190 ILE A C 1
ATOM 1541 O O . ILE A 1 190 ? 24.673 -7.619 -16.672 1.00 83.69 190 ILE A O 1
ATOM 1545 N N . LEU A 1 191 ? 22.746 -8.147 -15.620 1.00 84.06 191 LEU A N 1
ATOM 1546 C CA . LEU A 1 191 ? 22.623 -6.913 -14.852 1.00 84.06 191 LEU A CA 1
ATOM 1547 C C . LEU A 1 191 ? 22.866 -7.176 -13.361 1.00 84.06 191 LEU A C 1
ATOM 1549 O O . LEU A 1 191 ? 22.426 -8.200 -12.834 1.00 84.06 191 LEU A O 1
ATOM 1553 N N . PRO A 1 192 ? 23.532 -6.254 -12.645 1.00 83.25 192 PRO A N 1
ATOM 1554 C CA . PRO A 1 192 ? 23.694 -6.372 -11.205 1.00 83.25 192 PRO A CA 1
ATOM 1555 C C . PRO A 1 192 ? 22.339 -6.249 -10.497 1.00 83.25 192 PRO A C 1
ATOM 1557 O O . PRO A 1 192 ? 21.573 -5.311 -10.737 1.00 83.25 192 PRO A O 1
ATOM 1560 N N . VAL A 1 193 ? 22.067 -7.167 -9.569 1.00 80.88 193 VAL A N 1
ATOM 1561 C CA . VAL A 1 193 ? 20.914 -7.064 -8.667 1.00 80.88 193 VAL A CA 1
ATOM 1562 C C . VAL A 1 193 ? 21.176 -5.924 -7.685 1.00 80.88 193 VAL A C 1
ATOM 1564 O O . VAL A 1 193 ? 22.082 -6.007 -6.860 1.00 80.88 193 VAL A O 1
ATOM 1567 N N . TYR A 1 194 ? 20.393 -4.850 -7.778 1.00 90.56 194 TYR A N 1
ATOM 1568 C CA . TYR A 1 194 ? 20.584 -3.638 -6.968 1.00 90.56 194 TYR A CA 1
ATOM 1569 C C . TYR A 1 194 ? 19.448 -3.368 -5.974 1.00 90.56 194 TYR A C 1
ATOM 1571 O O . TYR A 1 194 ? 19.508 -2.408 -5.210 1.00 90.56 194 TYR A O 1
ATOM 1579 N N . PHE A 1 195 ? 18.413 -4.209 -5.973 1.00 94.06 195 PHE A N 1
ATOM 1580 C CA . PHE A 1 195 ? 17.275 -4.108 -5.066 1.00 94.06 195 PHE A CA 1
ATOM 1581 C C . PHE A 1 195 ? 16.741 -5.495 -4.698 1.00 94.06 195 PHE A C 1
ATOM 1583 O O . PHE A 1 195 ? 16.973 -6.479 -5.400 1.00 94.06 195 PHE A O 1
ATOM 1590 N N . ASN A 1 196 ? 16.009 -5.576 -3.585 1.00 94.12 196 ASN A N 1
ATOM 1591 C CA . ASN A 1 196 ? 15.323 -6.799 -3.180 1.00 94.12 196 ASN A CA 1
ATOM 1592 C C . ASN A 1 196 ? 14.026 -6.964 -3.986 1.00 94.12 196 ASN A C 1
ATOM 1594 O O . ASN A 1 196 ? 13.041 -6.282 -3.711 1.00 94.12 196 ASN A O 1
ATOM 1598 N N . VAL A 1 197 ? 14.016 -7.882 -4.953 1.00 94.31 197 VAL A N 1
ATOM 1599 C CA . VAL A 1 197 ? 12.880 -8.114 -5.862 1.00 94.31 197 VAL A CA 1
ATOM 1600 C C . VAL A 1 197 ? 11.590 -8.448 -5.097 1.00 94.31 197 VAL A C 1
ATOM 1602 O O . VAL A 1 197 ? 10.542 -7.860 -5.365 1.00 94.31 197 VAL A O 1
ATOM 1605 N N . SER A 1 198 ? 11.668 -9.290 -4.064 1.00 94.00 198 SER A N 1
ATOM 1606 C CA . SER A 1 198 ? 10.510 -9.698 -3.251 1.00 94.00 198 SER A CA 1
ATOM 1607 C C . SER A 1 198 ? 9.909 -8.569 -2.404 1.00 94.00 198 SER A C 1
ATOM 1609 O O . SER A 1 198 ? 8.835 -8.735 -1.831 1.00 94.00 198 SER A O 1
ATOM 1611 N N . ALA A 1 199 ? 10.585 -7.418 -2.300 1.00 94.25 199 ALA A N 1
ATOM 1612 C CA . ALA A 1 199 ? 10.050 -6.230 -1.634 1.00 94.25 199 ALA A CA 1
ATOM 1613 C C . ALA A 1 199 ? 9.164 -5.364 -2.554 1.00 94.25 199 ALA A C 1
ATOM 1615 O O . ALA A 1 199 ? 8.478 -4.466 -2.065 1.00 94.25 199 ALA A O 1
ATOM 1616 N N . TYR A 1 200 ? 9.178 -5.615 -3.868 1.00 96.12 200 TYR A N 1
ATOM 1617 C CA . TYR A 1 200 ? 8.448 -4.822 -4.867 1.00 96.12 200 TYR A CA 1
ATOM 1618 C C . TYR A 1 200 ? 7.504 -5.651 -5.741 1.00 96.12 200 TYR A C 1
ATOM 1620 O O . TYR A 1 200 ? 6.590 -5.086 -6.339 1.00 96.12 200 TYR A O 1
ATOM 1628 N N . PHE A 1 201 ? 7.676 -6.973 -5.775 1.00 95.50 201 PHE A N 1
ATOM 1629 C CA . PHE A 1 201 ? 6.872 -7.879 -6.588 1.00 95.50 201 PHE A CA 1
ATOM 1630 C C . PHE A 1 201 ? 6.232 -8.993 -5.750 1.00 95.50 201 PHE A C 1
ATOM 1632 O O . PHE A 1 201 ? 6.879 -9.521 -4.840 1.00 95.50 201 PHE A O 1
ATOM 1639 N N . PRO A 1 202 ? 4.973 -9.373 -6.044 1.00 94.44 202 PRO A N 1
ATOM 1640 C CA . PRO A 1 202 ? 4.292 -10.433 -5.312 1.00 94.44 202 PRO A CA 1
ATOM 1641 C C . PRO A 1 202 ? 4.916 -11.809 -5.613 1.00 94.44 202 PRO A C 1
ATOM 1643 O O . PRO A 1 202 ? 5.298 -12.066 -6.758 1.00 94.44 202 PRO A O 1
ATOM 1646 N N . PRO A 1 203 ? 4.955 -12.739 -4.637 1.00 92.12 203 PRO A N 1
ATOM 1647 C CA . PRO A 1 203 ? 5.565 -14.060 -4.818 1.00 92.12 203 PRO A CA 1
ATOM 1648 C C . PRO A 1 203 ? 4.989 -14.860 -5.989 1.00 92.12 203 PRO A C 1
ATOM 1650 O O . PRO A 1 203 ? 5.729 -15.559 -6.672 1.00 92.12 203 PRO A O 1
ATOM 1653 N N . LYS A 1 204 ? 3.679 -14.729 -6.245 1.00 90.69 204 LYS A N 1
ATOM 1654 C CA . LYS A 1 204 ? 3.007 -15.406 -7.359 1.00 90.69 204 LYS A CA 1
ATOM 1655 C C . LYS A 1 204 ? 3.581 -14.988 -8.715 1.00 90.69 204 LYS A C 1
ATOM 1657 O O . LYS A 1 204 ? 3.9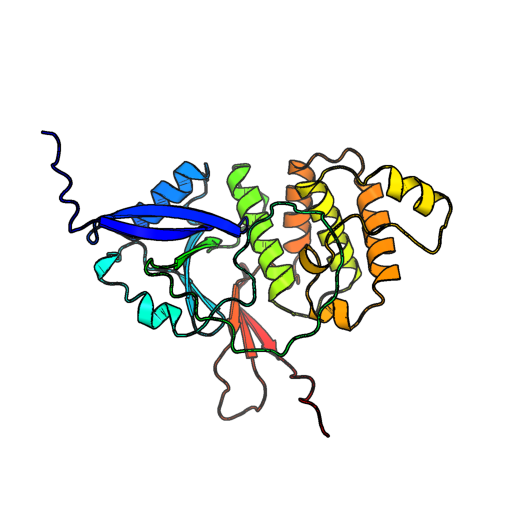03 -15.849 -9.520 1.00 90.69 204 LYS A O 1
ATOM 1662 N N . LEU A 1 205 ? 3.781 -13.685 -8.931 1.00 93.31 205 LEU A N 1
ATOM 1663 C CA . LEU A 1 205 ? 4.388 -13.177 -10.163 1.00 93.31 205 LEU A CA 1
ATOM 1664 C C . LEU A 1 205 ? 5.810 -13.718 -10.330 1.00 93.31 205 LEU A C 1
ATOM 1666 O O . LEU A 1 205 ? 6.170 -14.176 -11.406 1.00 93.31 205 LEU A O 1
ATOM 1670 N N . LEU A 1 206 ? 6.601 -13.703 -9.254 1.00 93.62 206 LEU A N 1
ATOM 1671 C CA . LEU A 1 206 ? 7.993 -14.162 -9.273 1.00 93.62 206 LEU A CA 1
ATOM 1672 C C . LEU A 1 206 ? 8.149 -15.654 -9.585 1.00 93.62 206 LEU A C 1
ATOM 1674 O O . LEU A 1 206 ? 9.222 -16.063 -10.015 1.00 93.62 206 LEU A O 1
ATOM 1678 N N . ALA A 1 207 ? 7.105 -16.454 -9.372 1.00 93.75 207 ALA A N 1
ATOM 1679 C CA . ALA A 1 207 ? 7.085 -17.863 -9.746 1.00 93.75 207 ALA A CA 1
ATOM 1680 C C . ALA A 1 207 ? 6.725 -18.096 -11.227 1.00 93.75 207 ALA A C 1
ATOM 1682 O O . ALA A 1 207 ? 6.980 -19.180 -11.745 1.00 93.75 207 ALA A O 1
ATOM 1683 N N . GLU A 1 208 ? 6.123 -17.109 -11.897 1.00 92.75 208 GLU A N 1
ATOM 1684 C CA . GLU A 1 208 ? 5.554 -17.241 -13.246 1.00 92.75 208 GLU A CA 1
ATOM 1685 C C . GLU A 1 208 ? 6.393 -16.545 -14.336 1.00 92.75 208 GLU A C 1
ATOM 1687 O O . GLU A 1 208 ? 6.252 -16.876 -15.513 1.00 92.75 208 GLU A O 1
ATOM 1692 N N . VAL A 1 209 ? 7.263 -15.592 -13.976 1.00 93.62 209 VAL A N 1
ATOM 1693 C CA . VAL A 1 209 ? 8.032 -14.770 -14.933 1.00 93.62 209 VAL A CA 1
ATOM 1694 C C . VAL A 1 209 ? 9.535 -15.037 -14.880 1.00 93.62 209 VAL A C 1
ATOM 1696 O O . VAL A 1 209 ? 10.077 -15.430 -13.848 1.00 93.62 209 VAL A O 1
ATOM 1699 N N . ASP A 1 210 ? 10.235 -14.747 -15.981 1.00 94.25 210 ASP A N 1
ATOM 1700 C CA . ASP A 1 210 ? 11.699 -14.711 -15.982 1.00 94.25 210 ASP A CA 1
ATOM 1701 C C . ASP A 1 210 ? 12.206 -13.517 -15.157 1.00 94.25 210 ASP A C 1
ATOM 1703 O O . ASP A 1 210 ? 11.965 -12.349 -15.479 1.00 94.25 210 ASP A O 1
ATOM 1707 N N . LEU A 1 211 ? 12.925 -13.823 -14.076 1.00 92.62 211 LEU A N 1
ATOM 1708 C CA . LEU A 1 211 ? 13.472 -12.836 -13.151 1.00 92.62 211 LEU A CA 1
ATOM 1709 C C . LEU A 1 211 ? 14.485 -11.903 -13.821 1.00 92.62 211 LEU A C 1
ATOM 1711 O O . LEU A 1 211 ? 14.527 -10.719 -13.479 1.00 92.62 211 LEU A O 1
ATOM 1715 N N . SER A 1 212 ? 15.285 -12.407 -14.764 1.00 91.19 212 SER A N 1
ATOM 1716 C CA . SER A 1 212 ? 16.301 -11.605 -15.458 1.00 91.19 212 SER A CA 1
ATOM 1717 C C . SER A 1 212 ? 15.641 -10.515 -16.299 1.00 91.19 212 SER A C 1
ATOM 1719 O O . SER A 1 212 ? 15.992 -9.336 -16.195 1.00 91.19 212 SER A O 1
ATOM 1721 N N . GLU A 1 213 ? 14.620 -10.897 -17.065 1.00 92.69 213 GLU A N 1
ATOM 1722 C CA . GLU A 1 213 ? 13.826 -9.974 -17.868 1.00 92.69 213 GLU A CA 1
ATOM 1723 C C . GLU A 1 213 ? 13.053 -8.977 -16.994 1.00 92.69 213 GLU A C 1
ATOM 1725 O O . GLU A 1 213 ? 13.101 -7.770 -17.242 1.00 92.69 213 GLU A O 1
ATOM 1730 N N . LEU A 1 214 ? 12.424 -9.440 -15.907 1.00 94.44 214 LEU A N 1
ATOM 1731 C CA . LEU A 1 214 ? 11.699 -8.574 -14.974 1.00 94.44 214 LEU A CA 1
ATOM 1732 C C . LEU A 1 214 ? 12.609 -7.489 -14.375 1.00 94.44 214 LEU A C 1
ATOM 1734 O O . LEU A 1 214 ? 12.239 -6.310 -14.329 1.00 94.44 214 LEU A O 1
ATOM 1738 N N . VAL A 1 215 ? 13.812 -7.864 -13.931 1.00 93.56 215 VAL A N 1
ATOM 1739 C CA . VAL A 1 215 ? 14.801 -6.923 -13.383 1.00 93.56 215 VAL A CA 1
ATOM 1740 C C . VAL A 1 215 ? 15.253 -5.929 -14.451 1.00 93.56 215 VAL A C 1
ATOM 1742 O O . VAL A 1 215 ? 15.341 -4.732 -14.160 1.00 93.56 215 VAL A O 1
ATOM 1745 N N . ARG A 1 216 ? 15.480 -6.380 -15.690 1.00 93.50 216 ARG A N 1
ATOM 1746 C CA . ARG A 1 216 ? 15.863 -5.516 -16.816 1.00 93.50 216 ARG A CA 1
ATOM 1747 C C . ARG A 1 216 ? 14.777 -4.497 -17.155 1.00 93.50 216 ARG A C 1
ATOM 1749 O O . ARG A 1 216 ? 15.082 -3.306 -17.270 1.00 93.50 216 ARG A O 1
ATOM 1756 N N . MET A 1 217 ? 13.521 -4.928 -17.276 1.00 95.56 217 MET A N 1
ATOM 1757 C CA . MET A 1 217 ? 12.379 -4.035 -17.508 1.00 95.56 217 MET A CA 1
ATOM 1758 C C . MET A 1 217 ? 12.263 -2.998 -16.385 1.00 95.56 217 MET A C 1
ATOM 1760 O O . MET A 1 217 ? 12.161 -1.801 -16.649 1.00 95.56 217 MET A O 1
ATOM 1764 N N . THR A 1 218 ? 12.372 -3.445 -15.131 1.00 96.81 218 THR A N 1
ATOM 1765 C CA . THR A 1 218 ? 12.292 -2.578 -13.944 1.00 96.81 218 THR A CA 1
ATOM 1766 C C . THR A 1 218 ? 13.410 -1.550 -13.909 1.00 96.81 218 THR A C 1
ATOM 1768 O O . THR A 1 218 ? 13.146 -0.373 -13.679 1.00 96.81 218 THR A O 1
ATOM 1771 N N . LEU A 1 219 ? 14.655 -1.956 -14.174 1.00 95.88 219 LEU A N 1
ATOM 1772 C CA . LEU A 1 219 ? 15.782 -1.031 -14.250 1.00 95.88 219 LEU A CA 1
ATOM 1773 C C . LEU A 1 219 ? 15.592 -0.018 -15.381 1.00 95.88 219 LEU A C 1
ATOM 1775 O O . LEU A 1 219 ? 15.811 1.168 -15.162 1.00 95.88 219 LEU A O 1
ATOM 1779 N N . THR A 1 220 ? 15.140 -0.459 -16.556 1.00 95.94 220 THR A N 1
ATOM 1780 C CA . THR A 1 220 ? 14.871 0.432 -17.696 1.00 95.94 220 THR A CA 1
ATOM 1781 C C . THR A 1 220 ? 13.851 1.506 -17.318 1.00 95.94 220 THR A C 1
ATOM 1783 O O . THR A 1 220 ? 14.093 2.696 -17.524 1.00 95.94 220 THR A O 1
ATOM 1786 N N . SER A 1 221 ? 12.739 1.107 -16.694 1.00 97.56 221 SER A N 1
ATOM 1787 C CA . SER A 1 221 ? 11.731 2.045 -16.199 1.00 97.56 221 SER A CA 1
ATOM 1788 C C . SER A 1 221 ? 12.263 2.947 -15.085 1.00 97.56 221 SER A C 1
ATOM 1790 O O . SER A 1 221 ? 11.969 4.135 -15.093 1.00 97.56 221 SER A O 1
ATOM 1792 N N . HIS A 1 222 ? 13.069 2.431 -14.156 1.00 97.75 222 HIS A N 1
ATOM 1793 C CA . HIS A 1 222 ? 13.638 3.212 -13.055 1.00 97.75 222 HIS A CA 1
ATOM 1794 C C . HIS A 1 222 ? 14.637 4.271 -13.553 1.00 97.75 222 HIS A C 1
ATOM 1796 O O . HIS A 1 222 ? 14.590 5.416 -13.114 1.00 97.75 222 HIS A O 1
ATOM 1802 N N . VAL A 1 223 ? 15.478 3.939 -14.538 1.00 96.56 223 VAL A N 1
ATOM 1803 C CA . VAL A 1 223 ? 16.385 4.899 -15.193 1.00 96.56 223 VAL A CA 1
ATOM 1804 C C . VAL A 1 223 ? 15.608 6.025 -15.880 1.00 96.56 223 VAL A C 1
ATOM 1806 O O . VAL A 1 223 ? 16.036 7.176 -15.833 1.00 96.56 223 VAL A O 1
ATOM 1809 N N . ALA A 1 224 ? 14.439 5.738 -16.458 1.00 97.38 224 ALA A N 1
ATOM 1810 C CA . ALA A 1 224 ? 13.586 6.762 -17.065 1.00 97.38 224 ALA A CA 1
ATOM 1811 C C . ALA A 1 224 ? 12.999 7.765 -16.048 1.00 97.38 224 ALA A C 1
ATOM 1813 O O . ALA A 1 224 ? 12.548 8.838 -16.444 1.00 97.38 224 ALA A O 1
ATOM 1814 N N . LEU A 1 225 ? 13.024 7.450 -14.747 1.00 98.06 225 LEU A N 1
ATOM 1815 C CA . LEU A 1 225 ? 12.578 8.333 -13.661 1.00 98.06 225 LEU A CA 1
ATOM 1816 C C . LEU A 1 225 ? 13.709 9.211 -13.101 1.00 98.06 225 LEU A C 1
ATOM 1818 O O . LEU A 1 225 ? 13.529 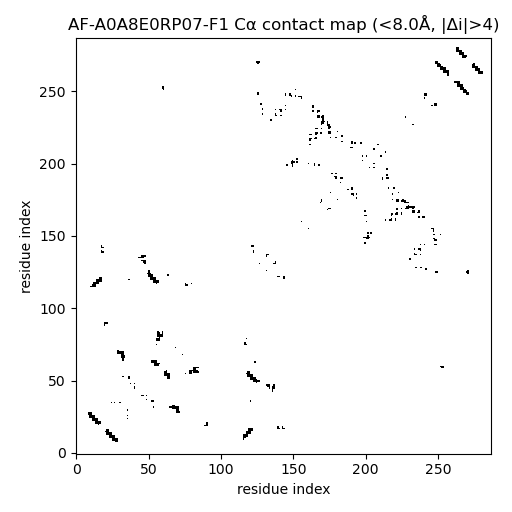9.849 -12.065 1.00 98.06 225 LEU A O 1
ATOM 1822 N N . HIS A 1 226 ? 14.870 9.258 -13.759 1.00 96.94 226 HIS A N 1
ATOM 1823 C CA . HIS A 1 226 ? 16.024 10.022 -13.292 1.00 96.94 226 HIS A CA 1
ATOM 1824 C C . HIS A 1 226 ? 15.664 11.479 -12.941 1.00 96.94 226 HIS A C 1
ATOM 1826 O O . HIS A 1 226 ? 15.003 12.180 -13.705 1.00 96.94 226 HIS A O 1
ATOM 1832 N N . ASN A 1 227 ? 16.127 11.932 -11.775 1.00 97.62 227 ASN A N 1
ATOM 1833 C CA . ASN A 1 227 ? 15.848 13.235 -11.157 1.00 97.62 227 ASN A CA 1
ATOM 1834 C C . ASN A 1 227 ? 14.393 13.470 -10.721 1.00 97.62 227 ASN A C 1
ATOM 1836 O O . ASN A 1 227 ? 14.054 14.571 -10.284 1.00 97.62 227 ASN A O 1
ATOM 1840 N N . MET A 1 228 ? 13.537 12.447 -10.748 1.00 98.38 228 MET A N 1
ATOM 1841 C CA . MET A 1 228 ? 12.237 12.514 -10.091 1.00 98.38 228 MET A CA 1
ATOM 1842 C C . MET A 1 228 ? 12.421 12.481 -8.570 1.00 98.38 228 MET A C 1
ATOM 1844 O O . MET A 1 228 ? 12.970 11.536 -8.011 1.00 98.38 228 MET A O 1
ATOM 1848 N N . VAL A 1 229 ? 11.936 13.504 -7.871 1.00 97.62 229 VAL A N 1
ATOM 1849 C CA . VAL A 1 229 ? 11.989 13.533 -6.403 1.00 97.62 229 VAL A CA 1
ATOM 1850 C C . VAL A 1 229 ? 11.028 12.510 -5.786 1.00 97.62 229 VAL A C 1
ATOM 1852 O O . VAL A 1 229 ? 9.956 12.247 -6.336 1.00 97.62 229 VAL A O 1
ATOM 1855 N N . SER A 1 230 ? 11.381 11.986 -4.607 1.00 97.19 230 SER A N 1
ATOM 1856 C CA . SER A 1 230 ? 10.623 10.933 -3.907 1.00 97.19 230 SER A CA 1
ATOM 1857 C C . SER A 1 230 ? 9.125 11.252 -3.775 1.00 97.19 230 SER A C 1
ATOM 1859 O O . SER A 1 230 ? 8.282 10.428 -4.119 1.00 97.19 230 SER A O 1
ATOM 1861 N N . GLN A 1 231 ? 8.765 12.488 -3.410 1.00 96.44 231 GLN A N 1
ATOM 1862 C CA . GLN A 1 231 ? 7.359 12.896 -3.255 1.00 96.44 231 GLN A CA 1
ATOM 1863 C C . GLN A 1 231 ? 6.555 12.815 -4.562 1.00 96.44 231 GLN A C 1
ATOM 1865 O O . GLN A 1 231 ? 5.370 12.477 -4.560 1.00 96.44 231 GLN A O 1
ATOM 1870 N N . VAL A 1 232 ? 7.200 13.114 -5.692 1.00 97.88 232 VAL A N 1
ATOM 1871 C CA . VAL A 1 232 ? 6.583 13.024 -7.019 1.00 97.88 232 VAL A CA 1
ATOM 1872 C C . VAL A 1 232 ? 6.443 11.556 -7.421 1.00 97.88 232 VAL A C 1
ATOM 1874 O O . VAL A 1 232 ? 5.389 11.170 -7.922 1.00 97.88 232 VAL A O 1
ATOM 1877 N N . ALA A 1 233 ? 7.438 10.715 -7.126 1.00 98.50 233 ALA A N 1
ATOM 1878 C CA . ALA A 1 233 ? 7.345 9.271 -7.337 1.00 98.50 233 ALA A CA 1
ATOM 1879 C C . ALA A 1 233 ? 6.200 8.643 -6.518 1.00 98.50 233 ALA A C 1
ATOM 1881 O O . ALA A 1 233 ? 5.393 7.900 -7.076 1.00 98.50 233 ALA A O 1
ATOM 1882 N N . VAL A 1 234 ? 6.046 9.029 -5.245 1.00 98.44 234 VAL A N 1
ATOM 1883 C CA . VAL A 1 234 ? 4.905 8.660 -4.383 1.00 98.44 234 VAL A CA 1
ATOM 1884 C C . VAL A 1 234 ? 3.577 9.070 -5.023 1.00 98.44 234 VAL A C 1
ATOM 1886 O O . VAL A 1 234 ? 2.670 8.246 -5.142 1.00 98.44 234 VAL A O 1
ATOM 1889 N N . PHE A 1 235 ? 3.456 10.316 -5.491 1.00 97.56 235 PHE A N 1
ATOM 1890 C CA . PHE A 1 235 ? 2.250 10.795 -6.172 1.00 97.56 235 PHE A CA 1
ATOM 1891 C C . PHE A 1 235 ? 1.903 9.937 -7.398 1.00 97.56 235 PHE A C 1
ATOM 1893 O O . PHE A 1 235 ? 0.763 9.487 -7.543 1.00 97.56 235 PHE A O 1
ATOM 1900 N N . TRP A 1 236 ? 2.877 9.675 -8.273 1.00 98.00 236 TRP A N 1
ATOM 1901 C CA . TRP A 1 236 ? 2.659 8.867 -9.473 1.00 98.00 236 TRP A CA 1
ATOM 1902 C C . TRP A 1 236 ? 2.374 7.406 -9.146 1.00 98.00 236 TRP A C 1
ATOM 1904 O O . TRP A 1 236 ? 1.551 6.801 -9.835 1.00 98.00 236 TRP A O 1
ATOM 1914 N N . TYR A 1 237 ? 2.979 6.855 -8.092 1.00 98.44 237 TYR A N 1
ATOM 1915 C CA . TYR A 1 237 ? 2.677 5.510 -7.615 1.00 98.44 237 TYR A CA 1
ATOM 1916 C C . TYR A 1 237 ? 1.207 5.410 -7.222 1.00 98.44 237 TYR A C 1
ATOM 1918 O O . TYR A 1 237 ? 0.481 4.583 -7.771 1.00 98.44 237 TYR A O 1
ATOM 1926 N N . ILE A 1 238 ? 0.749 6.294 -6.328 1.00 97.81 238 ILE A N 1
ATOM 1927 C CA . ILE A 1 238 ? -0.639 6.331 -5.853 1.00 97.81 238 ILE A CA 1
ATOM 1928 C C . ILE A 1 238 ? -1.586 6.476 -7.047 1.00 97.81 238 ILE A C 1
ATOM 1930 O O . ILE A 1 238 ? -2.486 5.662 -7.236 1.00 97.81 238 ILE A O 1
ATOM 1934 N N . ARG A 1 239 ? -1.331 7.450 -7.928 1.00 96.44 239 ARG A N 1
ATOM 1935 C CA . ARG A 1 239 ? -2.158 7.698 -9.118 1.00 96.44 239 ARG A CA 1
ATOM 1936 C C . ARG A 1 239 ? -2.245 6.481 -10.045 1.00 96.44 239 ARG A C 1
ATOM 1938 O O . ARG A 1 239 ? -3.301 6.229 -10.620 1.00 96.44 239 ARG A O 1
ATOM 1945 N N . THR A 1 240 ? -1.147 5.744 -10.200 1.00 96.44 240 THR A N 1
ATOM 1946 C CA . THR A 1 240 ? -1.067 4.554 -11.060 1.00 96.44 240 THR A CA 1
ATOM 1947 C C . THR A 1 240 ? -1.796 3.370 -10.429 1.00 96.44 240 THR A C 1
ATOM 1949 O O . THR A 1 240 ? -2.640 2.754 -11.078 1.00 96.44 240 THR A O 1
ATOM 1952 N N . ALA A 1 241 ? -1.546 3.099 -9.147 1.00 95.62 241 ALA A N 1
ATOM 1953 C CA . ALA A 1 241 ? -2.178 2.015 -8.399 1.00 95.62 241 ALA A CA 1
ATOM 1954 C C . ALA A 1 241 ? -3.677 2.247 -8.137 1.00 95.62 241 ALA A C 1
ATOM 1956 O O . ALA A 1 241 ? -4.402 1.288 -7.895 1.00 95.62 241 ALA A O 1
ATOM 1957 N N . MET A 1 242 ? -4.167 3.485 -8.223 1.00 92.75 242 MET A N 1
ATOM 1958 C CA . MET A 1 242 ? -5.589 3.828 -8.085 1.00 92.75 242 MET A CA 1
ATOM 1959 C C . MET A 1 242 ? -6.363 3.887 -9.403 1.00 92.75 242 MET A C 1
ATOM 1961 O O . MET A 1 242 ? -7.555 4.196 -9.398 1.00 92.75 242 MET A O 1
ATOM 1965 N N . LYS A 1 243 ? -5.715 3.644 -10.547 1.00 88.88 243 LYS A N 1
ATOM 1966 C CA . LYS A 1 243 ? -6.387 3.710 -11.849 1.00 88.88 243 LYS A CA 1
ATOM 1967 C C . LYS A 1 243 ? -7.615 2.791 -11.854 1.00 88.88 243 LYS A C 1
ATOM 1969 O O . LYS A 1 243 ? -7.562 1.686 -11.324 1.00 88.88 243 LYS A O 1
ATOM 1974 N N . LYS A 1 244 ? -8.720 3.241 -12.458 1.00 79.19 244 LYS A N 1
ATOM 1975 C CA . LYS A 1 244 ? -9.962 2.456 -12.542 1.00 79.19 244 LYS A CA 1
ATOM 1976 C C . LYS A 1 244 ? -9.677 1.057 -13.103 1.00 79.19 244 LYS A C 1
ATOM 1978 O O . LYS A 1 244 ? -9.029 0.940 -14.142 1.00 79.19 244 LYS A O 1
ATOM 1983 N N . GLY A 1 245 ? -10.150 0.024 -12.406 1.00 75.44 245 GLY A N 1
ATOM 1984 C CA . GLY A 1 245 ? -9.859 -1.381 -12.721 1.00 75.44 245 GLY A CA 1
ATOM 1985 C C . GLY A 1 245 ? -8.560 -1.925 -12.114 1.00 75.44 245 GLY A C 1
ATOM 1986 O O . GLY A 1 245 ? -8.241 -3.089 -12.329 1.00 75.44 245 GLY A O 1
ATOM 1987 N N . SER A 1 246 ? -7.812 -1.119 -11.354 1.00 83.06 246 SER A N 1
ATOM 1988 C CA . SER A 1 246 ? -6.697 -1.604 -10.545 1.00 83.06 246 SER A CA 1
ATOM 1989 C C . SER A 1 246 ? -7.204 -2.454 -9.387 1.00 83.06 246 SER A C 1
ATOM 1991 O O . SER A 1 246 ? -8.097 -2.052 -8.640 1.00 83.06 246 SER A O 1
ATOM 1993 N N . ASN A 1 247 ? -6.554 -3.595 -9.191 1.00 87.94 247 ASN A N 1
ATOM 1994 C CA . ASN A 1 247 ? -6.863 -4.528 -8.119 1.00 87.94 247 ASN A CA 1
ATOM 1995 C C . ASN A 1 247 ? -6.231 -4.143 -6.770 1.00 87.94 247 ASN A C 1
ATOM 1997 O O . ASN A 1 247 ? -6.275 -4.936 -5.841 1.00 87.94 247 ASN A O 1
ATOM 2001 N N . PHE A 1 248 ? -5.628 -2.956 -6.642 1.00 92.62 248 PHE A N 1
ATOM 2002 C CA . PHE A 1 248 ? -4.880 -2.564 -5.439 1.00 92.62 248 PHE A CA 1
ATOM 2003 C C . PHE A 1 248 ? -5.582 -1.508 -4.579 1.00 92.62 248 PHE A C 1
ATOM 2005 O O . PHE A 1 248 ? -5.269 -1.384 -3.400 1.00 92.62 248 PHE A O 1
ATOM 2012 N N . ASN A 1 249 ? -6.524 -0.746 -5.137 1.00 93.56 249 ASN A N 1
ATOM 2013 C CA . ASN A 1 249 ? -7.198 0.363 -4.452 1.00 93.56 249 ASN A CA 1
ATOM 2014 C C . ASN A 1 249 ? -8.508 -0.079 -3.783 1.00 93.56 249 ASN A C 1
ATOM 2016 O O . ASN A 1 249 ? -9.593 0.394 -4.127 1.00 93.56 249 ASN A O 1
ATOM 2020 N N . MET A 1 250 ? -8.411 -1.062 -2.894 1.00 92.81 250 MET A N 1
ATOM 2021 C CA . MET A 1 250 ? -9.557 -1.673 -2.226 1.00 92.81 250 MET A CA 1
ATOM 2022 C C . MET A 1 250 ? -9.128 -2.366 -0.939 1.00 92.81 250 MET A C 1
ATOM 2024 O O . MET A 1 250 ? -7.940 -2.596 -0.738 1.00 92.81 250 MET A O 1
ATOM 2028 N N . HIS A 1 251 ? -10.090 -2.720 -0.091 1.00 92.56 251 HIS A N 1
ATOM 2029 C CA . HIS A 1 251 ? -9.900 -3.779 0.901 1.00 92.56 251 HIS A CA 1
ATOM 2030 C C . HIS A 1 251 ? -10.335 -5.106 0.314 1.00 92.56 251 HIS A C 1
ATOM 2032 O O . HIS A 1 251 ? -11.349 -5.161 -0.377 1.00 92.56 251 HIS A O 1
ATOM 2038 N N . LEU A 1 252 ? -9.599 -6.168 0.610 1.00 90.69 252 LEU A N 1
ATOM 2039 C CA . LEU A 1 252 ? -9.893 -7.492 0.092 1.00 90.69 252 LEU A CA 1
ATOM 2040 C C . LEU A 1 252 ? -10.119 -8.463 1.253 1.00 90.69 252 LEU A C 1
ATOM 2042 O O . LEU A 1 252 ? -9.269 -8.595 2.133 1.00 90.69 252 LEU A O 1
ATOM 2046 N N . TYR A 1 253 ? -11.276 -9.121 1.252 1.00 88.38 253 TYR A N 1
ATOM 2047 C CA . TYR A 1 253 ? -11.712 -10.033 2.306 1.00 88.38 253 TYR A CA 1
ATOM 2048 C C . TYR A 1 253 ? -11.998 -11.410 1.721 1.00 88.38 253 TYR A C 1
ATOM 2050 O O . TYR A 1 253 ? -12.794 -11.534 0.790 1.00 88.38 253 TYR A O 1
ATOM 2058 N N . SER A 1 254 ? -11.382 -12.449 2.279 1.00 84.00 254 SER A N 1
ATOM 2059 C CA . SER A 1 254 ? -11.738 -13.827 1.944 1.00 84.00 254 SER A CA 1
ATOM 2060 C C . SER A 1 254 ? -13.122 -14.140 2.510 1.00 84.00 254 SER A C 1
ATOM 2062 O O . SER A 1 254 ? -13.386 -13.894 3.687 1.00 84.00 254 SER A O 1
ATOM 2064 N N . LEU A 1 255 ? -14.025 -14.657 1.677 1.00 82.00 255 LEU A N 1
ATOM 2065 C CA . LEU A 1 255 ? -15.337 -15.101 2.131 1.00 82.00 255 LEU A CA 1
ATOM 2066 C C . LEU A 1 255 ? -15.306 -16.597 2.468 1.00 82.00 255 LEU A C 1
ATOM 2068 O O . LEU A 1 255 ? -14.682 -17.378 1.740 1.00 82.00 255 LEU A O 1
ATOM 2072 N N . PRO A 1 256 ? -16.027 -17.033 3.519 1.00 77.38 256 PRO A N 1
ATOM 2073 C CA . PRO A 1 256 ? -16.210 -18.449 3.794 1.00 77.38 256 PRO A CA 1
ATOM 2074 C C . PRO A 1 256 ? -16.767 -19.169 2.567 1.00 77.38 256 PRO A C 1
ATOM 2076 O O . PRO A 1 256 ? -17.685 -18.675 1.905 1.00 77.38 256 PRO A O 1
ATOM 2079 N N . ARG A 1 257 ? -16.235 -20.359 2.274 1.00 72.56 257 ARG A N 1
ATOM 2080 C CA . ARG A 1 257 ? -16.732 -21.168 1.158 1.00 72.56 257 ARG A CA 1
ATOM 2081 C C . ARG A 1 257 ? -18.212 -21.475 1.370 1.00 72.56 257 ARG A C 1
ATOM 2083 O O . ARG A 1 257 ? -18.606 -22.055 2.384 1.00 72.56 257 ARG A O 1
ATOM 2090 N N . LEU A 1 258 ? -19.029 -21.105 0.391 1.00 67.31 258 LEU A N 1
ATOM 2091 C CA . LEU A 1 258 ? -20.431 -21.494 0.368 1.00 67.31 258 LEU A CA 1
ATOM 2092 C C . LEU A 1 258 ? -20.527 -23.006 0.127 1.00 67.31 258 LEU A C 1
ATOM 2094 O O . LEU A 1 258 ? -19.699 -23.593 -0.569 1.00 67.31 258 LEU A O 1
ATOM 2098 N N . LYS A 1 259 ? -21.561 -23.652 0.685 1.00 70.94 259 LYS A N 1
ATOM 2099 C CA . LYS A 1 259 ? -21.796 -25.097 0.488 1.00 70.94 259 LYS A CA 1
ATOM 2100 C C . LYS A 1 259 ? -21.922 -25.461 -0.999 1.00 70.94 259 LYS A C 1
ATOM 2102 O O . LYS A 1 259 ? -21.588 -26.580 -1.380 1.00 70.94 259 LYS A O 1
ATOM 2107 N N . GLN A 1 260 ? -22.366 -24.508 -1.819 1.00 69.25 260 GLN A N 1
ATOM 2108 C CA . GLN A 1 260 ? -22.283 -24.481 -3.279 1.00 69.25 260 GLN A CA 1
ATOM 2109 C C . GLN A 1 260 ? -22.200 -23.006 -3.710 1.00 69.25 260 GLN A C 1
ATOM 2111 O O . GLN A 1 260 ? -22.950 -22.207 -3.141 1.00 69.25 260 GLN A O 1
ATOM 2116 N N . PRO A 1 261 ? -21.346 -22.611 -4.677 1.00 59.00 261 PRO A N 1
ATOM 2117 C CA . PRO A 1 261 ? -20.419 -23.398 -5.515 1.00 59.00 261 PRO A CA 1
ATOM 2118 C C . PRO A 1 261 ? -19.030 -23.677 -4.876 1.00 59.00 261 PRO A C 1
ATOM 2120 O O . PRO A 1 261 ? -18.682 -23.097 -3.856 1.00 59.00 261 PRO A O 1
ATOM 2123 N N . ARG A 1 262 ? -18.227 -24.582 -5.479 1.00 71.62 262 ARG A N 1
ATOM 2124 C CA . ARG A 1 262 ? -16.915 -25.089 -4.982 1.00 71.62 262 ARG A CA 1
ATOM 2125 C C . ARG A 1 262 ? -15.706 -24.155 -5.215 1.00 71.62 262 ARG A C 1
ATOM 2127 O O . ARG A 1 262 ? -14.583 -24.639 -5.310 1.00 71.62 262 ARG A O 1
ATOM 2134 N N . PHE A 1 263 ? -15.899 -22.849 -5.345 1.00 72.69 263 PHE A N 1
ATOM 2135 C CA . PHE A 1 263 ? -14.781 -21.915 -5.518 1.00 72.69 263 PHE A CA 1
ATOM 2136 C C . PHE A 1 263 ? -14.673 -20.965 -4.331 1.00 72.69 263 PHE A C 1
ATOM 2138 O O . PHE A 1 263 ? -15.673 -20.616 -3.703 1.00 72.69 26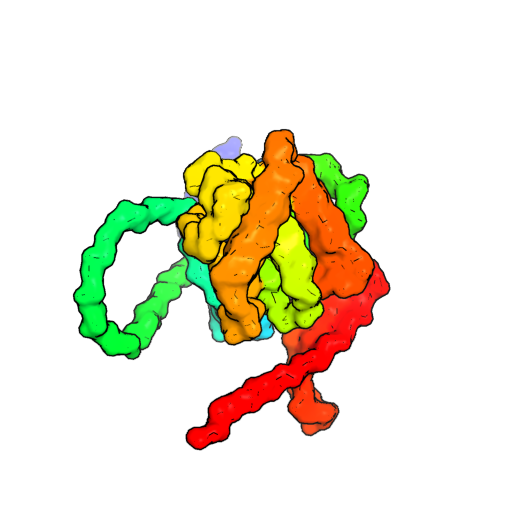3 PHE A O 1
ATOM 2145 N N . ALA A 1 264 ? -13.444 -20.563 -4.014 1.00 78.69 264 ALA A N 1
ATOM 2146 C CA . ALA A 1 264 ? -13.210 -19.502 -3.052 1.00 78.69 264 ALA A CA 1
ATOM 2147 C C . ALA A 1 264 ? -13.532 -18.149 -3.700 1.00 78.69 264 ALA A C 1
ATOM 2149 O O . ALA A 1 264 ? -13.287 -17.933 -4.891 1.00 78.69 264 ALA A O 1
ATOM 2150 N N . VAL A 1 265 ? -14.096 -17.242 -2.907 1.00 83.69 265 VAL A N 1
ATOM 2151 C CA . VAL A 1 265 ? -14.485 -15.902 -3.347 1.00 83.69 265 VAL A CA 1
ATOM 2152 C C . VAL A 1 265 ? -13.834 -14.883 -2.440 1.00 83.69 265 VAL A C 1
ATOM 2154 O O . VAL A 1 265 ? -13.859 -15.033 -1.221 1.00 83.69 265 VAL A O 1
ATOM 2157 N N . TRP A 1 266 ? -13.267 -13.843 -3.037 1.00 88.19 266 TRP A N 1
ATOM 2158 C CA . TRP A 1 266 ? -12.769 -12.687 -2.310 1.00 88.19 266 TRP A CA 1
ATOM 2159 C C . TRP A 1 266 ? -13.672 -11.492 -2.617 1.00 88.19 266 TRP A C 1
ATOM 2161 O O . TRP A 1 266 ? -14.004 -11.222 -3.774 1.00 88.19 266 TRP A O 1
ATOM 2171 N N . LEU A 1 267 ? -14.093 -10.794 -1.568 1.00 90.25 267 LEU A N 1
ATOM 2172 C CA . LEU A 1 267 ? -14.872 -9.567 -1.640 1.00 90.25 267 LEU A CA 1
ATOM 2173 C C . LEU A 1 267 ? -13.918 -8.372 -1.660 1.00 90.25 267 LEU A C 1
ATOM 2175 O O . LEU A 1 267 ? -13.191 -8.141 -0.694 1.00 90.25 267 LEU A O 1
ATOM 2179 N N . GLY A 1 268 ? -13.943 -7.612 -2.749 1.00 92.12 268 GLY A N 1
ATOM 2180 C CA . GLY A 1 268 ? -13.263 -6.329 -2.873 1.00 92.12 268 GLY A CA 1
ATOM 2181 C C . GLY A 1 268 ? -14.188 -5.190 -2.459 1.00 92.12 268 GLY A C 1
ATOM 2182 O O . GLY A 1 268 ? -15.229 -4.983 -3.075 1.00 92.12 268 GLY A O 1
ATOM 2183 N N . VAL A 1 269 ? -13.817 -4.428 -1.436 1.00 92.56 269 VAL A N 1
ATOM 2184 C CA . VAL A 1 269 ? -14.507 -3.197 -1.033 1.00 92.56 269 VAL A CA 1
ATOM 2185 C C . VAL A 1 269 ? -13.718 -2.012 -1.576 1.00 92.56 269 VAL A C 1
ATOM 2187 O O . VAL A 1 269 ? -12.628 -1.703 -1.094 1.00 92.56 269 VAL A O 1
ATOM 2190 N N . THR A 1 270 ? -14.258 -1.369 -2.606 1.00 92.12 270 THR A N 1
ATOM 2191 C CA . THR A 1 270 ? -13.629 -0.264 -3.341 1.00 92.12 270 THR A CA 1
ATOM 2192 C C . THR A 1 270 ? -14.337 1.063 -3.038 1.00 92.12 270 THR A C 1
ATOM 2194 O O . THR A 1 270 ? -15.469 1.042 -2.547 1.00 92.12 270 THR A O 1
ATOM 2197 N N . PRO A 1 271 ? -13.742 2.224 -3.377 1.00 89.62 271 PRO A N 1
ATOM 2198 C CA . PRO A 1 271 ? -14.453 3.507 -3.332 1.00 89.62 271 PRO A CA 1
ATOM 2199 C C . PRO A 1 271 ? -15.742 3.531 -4.165 1.00 89.62 271 PRO A C 1
ATOM 2201 O O . PRO A 1 271 ? -16.682 4.238 -3.817 1.00 89.62 271 PRO A O 1
ATOM 2204 N N . ASP A 1 272 ? -15.781 2.758 -5.255 1.00 89.44 272 ASP A N 1
ATOM 2205 C CA . ASP A 1 272 ? -16.886 2.736 -6.218 1.00 89.44 272 ASP A CA 1
ATOM 2206 C C . ASP A 1 272 ? -17.963 1.686 -5.870 1.00 89.44 272 ASP A C 1
ATOM 2208 O O . ASP A 1 272 ? -18.967 1.569 -6.573 1.00 89.44 272 ASP A O 1
ATOM 2212 N N . GLY A 1 273 ? -17.767 0.902 -4.802 1.00 90.19 273 GLY A N 1
ATOM 2213 C CA . GLY A 1 273 ? -18.677 -0.164 -4.380 1.00 90.19 273 GLY A CA 1
ATOM 2214 C C . GLY A 1 273 ? -17.990 -1.516 -4.186 1.00 90.19 273 GLY A C 1
ATOM 2215 O O . GLY A 1 273 ? -16.802 -1.595 -3.868 1.00 90.19 273 GLY A O 1
ATOM 2216 N N . LEU A 1 274 ? -18.756 -2.594 -4.354 1.00 92.50 274 LEU A N 1
ATOM 2217 C CA . LEU A 1 274 ? -18.319 -3.964 -4.080 1.00 92.50 274 LEU A CA 1
ATOM 2218 C C . LEU A 1 274 ? -17.939 -4.709 -5.366 1.00 92.50 274 LEU A C 1
ATOM 2220 O O . LEU A 1 274 ? -18.668 -4.666 -6.355 1.00 92.50 274 LEU A O 1
ATOM 2224 N N . LEU A 1 275 ? -16.826 -5.438 -5.318 1.00 91.25 275 LEU A N 1
ATOM 2225 C CA . LEU A 1 275 ? -16.341 -6.340 -6.359 1.00 91.25 275 LEU A CA 1
ATOM 2226 C C . LEU A 1 275 ? -16.265 -7.770 -5.826 1.00 91.25 275 LEU A C 1
ATOM 2228 O O . LEU A 1 275 ? -15.973 -7.999 -4.654 1.00 91.25 275 LEU A O 1
ATOM 2232 N N . VAL A 1 276 ? -16.495 -8.742 -6.703 1.00 89.44 276 VAL A N 1
ATOM 2233 C CA . VAL A 1 276 ? -16.422 -10.167 -6.372 1.00 89.44 276 VAL A CA 1
ATOM 2234 C C . VAL A 1 276 ? -15.350 -10.804 -7.246 1.00 89.44 276 VAL A C 1
ATOM 2236 O O . VAL A 1 276 ? -15.462 -10.796 -8.470 1.00 89.44 276 VAL A O 1
ATOM 2239 N N . HIS A 1 277 ? -14.317 -11.359 -6.617 1.00 86.75 277 HIS A N 1
ATOM 2240 C CA . HIS A 1 277 ? -13.224 -12.047 -7.295 1.00 86.75 277 HIS A CA 1
ATOM 2241 C C . HIS A 1 277 ? -13.322 -13.550 -7.045 1.00 86.75 277 HIS A C 1
ATOM 2243 O O . HIS A 1 277 ? -13.302 -14.004 -5.901 1.00 86.75 277 HIS A O 1
ATOM 2249 N N . GLN A 1 278 ? -13.404 -14.330 -8.119 1.00 85.06 278 GLN A N 1
ATOM 2250 C CA . GLN A 1 278 ? -13.276 -15.779 -8.040 1.00 85.06 278 GLN A CA 1
ATOM 2251 C C . GLN A 1 278 ? -11.798 -16.152 -7.928 1.00 85.06 278 GLN A C 1
ATOM 2253 O O . GLN A 1 278 ? -10.975 -15.706 -8.730 1.00 85.06 278 GLN A O 1
ATOM 2258 N N . VAL A 1 279 ? -11.469 -17.007 -6.963 1.00 75.88 279 VAL A N 1
ATOM 2259 C CA . VAL A 1 279 ? -10.127 -17.564 -6.817 1.00 75.88 279 VAL A CA 1
ATOM 2260 C C . VAL A 1 279 ? -10.129 -18.992 -7.327 1.00 75.88 279 VAL A C 1
ATOM 2262 O O . VAL A 1 279 ? -10.737 -19.888 -6.740 1.00 75.88 279 VAL A O 1
ATOM 2265 N N . ASN A 1 280 ? -9.439 -19.185 -8.447 1.00 65.06 280 ASN A N 1
ATOM 2266 C CA . ASN A 1 280 ? -9.114 -20.506 -8.952 1.00 65.06 280 ASN A CA 1
ATOM 2267 C C . ASN A 1 280 ? -7.874 -20.970 -8.194 1.00 65.06 280 ASN A C 1
ATOM 2269 O O . ASN A 1 280 ? -6.774 -20.471 -8.435 1.00 65.06 280 ASN A O 1
ATOM 2273 N N . GLU A 1 281 ? -8.054 -21.887 -7.250 1.00 55.75 281 GLU A N 1
ATOM 2274 C CA . GLU A 1 281 ? -6.930 -22.632 -6.695 1.00 55.75 281 GLU A CA 1
ATOM 2275 C C . GLU A 1 281 ? -6.318 -23.430 -7.846 1.00 55.75 281 GLU A C 1
ATOM 2277 O O . GLU A 1 281 ? -6.917 -24.377 -8.356 1.00 55.75 281 GLU A O 1
ATOM 2282 N N . THR A 1 282 ? -5.148 -23.006 -8.322 1.00 43.12 282 THR A N 1
ATOM 2283 C CA . THR A 1 282 ? -4.295 -23.894 -9.106 1.00 43.12 282 THR A CA 1
ATOM 2284 C C . THR A 1 282 ? -4.008 -25.092 -8.218 1.00 43.12 282 THR A C 1
ATOM 2286 O O . THR A 1 282 ? -3.476 -24.918 -7.122 1.00 43.12 282 THR A O 1
ATOM 2289 N N . ALA A 1 283 ? -4.465 -26.254 -8.681 1.00 32.53 283 ALA A N 1
ATOM 2290 C CA . ALA A 1 283 ? -4.453 -27.532 -7.997 1.00 32.53 283 ALA A CA 1
ATOM 2291 C C . ALA A 1 283 ? -3.228 -27.722 -7.095 1.00 32.53 283 ALA A C 1
ATOM 2293 O O . ALA A 1 283 ? -2.083 -27.581 -7.530 1.00 32.53 283 ALA A O 1
ATOM 2294 N N . GLU A 1 284 ? -3.500 -28.097 -5.846 1.00 28.91 284 GLU A N 1
ATOM 2295 C CA . GLU A 1 284 ? -2.561 -28.864 -5.044 1.00 28.91 284 GLU A CA 1
ATOM 2296 C C . GLU A 1 284 ? -1.987 -29.998 -5.904 1.00 28.91 284 GLU A C 1
ATOM 2298 O O . GLU A 1 284 ? -2.714 -30.671 -6.638 1.00 28.91 284 GLU A O 1
ATOM 2303 N N . PHE A 1 285 ? -0.668 -30.148 -5.820 1.00 34.34 285 PHE A N 1
ATOM 2304 C CA . PHE A 1 285 ? 0.128 -31.254 -6.332 1.00 34.34 285 PHE A CA 1
ATOM 2305 C C . PHE A 1 285 ? -0.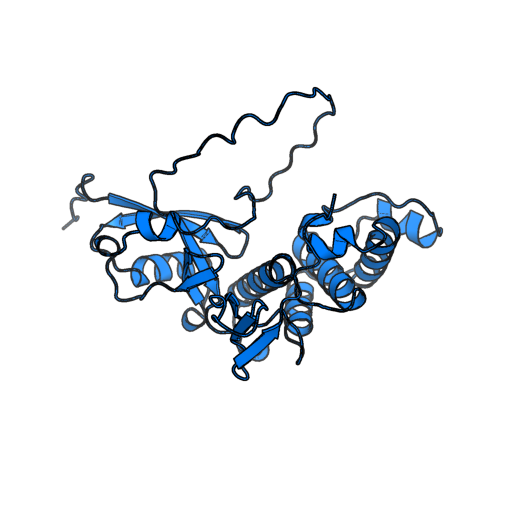670 -32.561 -6.446 1.00 34.34 285 PHE A C 1
ATOM 2307 O O . PHE A 1 285 ? -1.020 -33.175 -5.438 1.00 34.34 285 PHE A O 1
ATOM 2314 N N . VAL A 1 286 ? -0.899 -33.022 -7.675 1.00 26.25 286 VAL A N 1
ATOM 2315 C CA . VAL A 1 286 ? -1.235 -34.425 -7.917 1.00 26.25 286 VAL A CA 1
ATOM 2316 C C . VAL A 1 286 ? 0.074 -35.142 -8.226 1.00 26.25 286 VAL A C 1
ATOM 2318 O O . VAL A 1 286 ? 0.585 -35.021 -9.334 1.00 26.25 286 VAL A O 1
ATOM 2321 N N . SER A 1 287 ? 0.581 -35.796 -7.172 1.00 30.75 287 SER A N 1
ATOM 2322 C CA . SER A 1 287 ? 1.475 -36.973 -7.113 1.00 30.75 287 SER A CA 1
ATOM 2323 C C . SER A 1 287 ? 2.653 -37.061 -8.082 1.00 30.75 287 SER A C 1
ATOM 2325 O O . SER A 1 287 ? 2.405 -37.333 -9.277 1.00 30.75 287 SER A O 1
#

Radius of gyration: 21.37 Å; Cα contacts (8 Å, |Δi|>4): 388; chains: 1; bounding box: 51×55×65 Å

Secondary structure (DSSP, 8-state):
------GGGEEEEEEE-TTS-EEEEEEETT-BHHHHHHHHHHHTT-S-GGGEEEEEEETTEEEEPPTTSBGGG--HHHHHHT---SS---------------------------SS-EEEEEE-S---GGG--SHHHHHHHHHHHHHHHHH------HHHHHHHHHHHHHHHH-SPPHHHHHHHHTT-SS----S-GGGTS-HHHHHHS-HHHHHHHHHHHHHTTTT--HHHHHHHHHHHHTSTT-TTSSEEEEEPPPSSSSSEEEEEEETTEEEEEEE--------

Foldseek 3Di:
DPPPDDPVQKAWAWEQALLLDIDIDIDGQQDFQLVVLVVVCVVLVAPPSVQKAKWFDAQNFTDGDDRRDGNNVDPLVVRPVRDDHPDDSDRDDDDDDDDDDDDDDDDDDDPPDDPHRYIYIAGDDQDDLVPRDDLSSLVSLLSQLQVLQQPVPDDDDLLLLLLLLLLVCCLPPNADDPQQVVCLVVVPLDGDDPDDPSSRHHPVVVVVDDPSVSVSSSNVNNNVCHPPHNSNSSSVSSVSCLPPPRSRQFGKAWDDDDPPDPWTWIWTQHNVGIDIDTDDPPDDDDD

pLDDT: mean 81.72, std 21.48, range [25.81, 98.81]

Nearest PDB structures (foldseek):
  6d2k-assembly1_A  TM=8.080E-01  e=3.532E-12  Mus musculus
  6d2q-assembly1_A  TM=7.816E-01  e=3.733E-12  Danio rerio
  5mv7-assembly1_A  TM=7.503E-01  e=1.135E-09  Homo sapiens
  8fse-assembly2_B  TM=5.538E-01  e=7.073E-11  Mus musculus
  6xtj-assembly1_AAA  TM=6.077E-01  e=1.629E-08  Homo sapiens